Protein AF-A0A927AP14-F1 (afdb_monomer_lite)

Sequence (251 aa):
MARSLQHIEQDLTKLSERVKALAEQLDSRYNQYFERLGQLVKRHLVLACYQTCTQVYPEAFLALSVSGRQQLQQQMRELGREAIAQLKVTEEASEAELEEIESPPARLLRLMQRRDRAAQQVLQTIAARANTTLRDAAILPERSLPRGLEIAIQGEEATIALEDLPNFLQPPEDDAEETNSDTEVSIIPAVGIRLQLSELEFSDPGLGVERNKIRQMLSSLKQLSKQYQQHERELAIAQAELAWRASWYED

pLDDT: mean 76.55, std 21.3, range [26.52, 95.69]

Radius of gyration: 26.73 Å; chains: 1; bounding box: 82×40×79 Å

Structure (mmCIF, N/CA/C/O backbone):
data_AF-A0A927AP14-F1
#
_entry.id   AF-A0A927AP14-F1
#
loop_
_atom_site.group_PDB
_atom_site.id
_atom_site.type_symbol
_atom_site.label_atom_id
_atom_site.label_alt_id
_atom_site.label_comp_id
_atom_site.label_asym_id
_atom_site.label_entity_id
_atom_site.label_seq_id
_atom_site.pdbx_PDB_ins_code
_atom_site.Cartn_x
_atom_site.Cartn_y
_atom_site.Cartn_z
_atom_site.occupancy
_atom_site.B_iso_or_equiv
_atom_site.auth_seq_id
_atom_site.auth_comp_id
_atom_site.auth_asym_id
_atom_site.auth_atom_id
_atom_site.pdbx_PDB_model_num
ATOM 1 N N . MET A 1 1 ? -19.859 0.354 42.684 1.00 44.47 1 MET A N 1
ATOM 2 C CA . MET A 1 1 ? -21.177 0.797 42.181 1.00 44.47 1 MET A CA 1
ATOM 3 C C . MET A 1 1 ? -21.237 0.415 40.712 1.00 44.47 1 MET A C 1
ATOM 5 O O . MET A 1 1 ? -20.430 0.931 39.951 1.00 44.47 1 MET A O 1
ATOM 9 N N . ALA A 1 2 ? -22.066 -0.560 40.336 1.00 55.41 2 ALA A N 1
ATOM 10 C CA . ALA A 1 2 ? -22.161 -1.013 38.948 1.00 55.41 2 ALA A CA 1
ATOM 11 C C . ALA A 1 2 ? -22.745 0.116 38.082 1.00 55.41 2 ALA A C 1
ATOM 13 O O . ALA A 1 2 ? -23.801 0.657 38.415 1.00 55.41 2 ALA A O 1
ATOM 14 N N . ARG A 1 3 ? -22.051 0.502 37.002 1.00 65.00 3 ARG A N 1
ATOM 15 C CA . ARG A 1 3 ? -22.647 1.351 35.959 1.00 65.00 3 ARG A CA 1
ATOM 16 C C . ARG A 1 3 ? -23.913 0.659 35.461 1.00 65.00 3 ARG A C 1
ATOM 18 O O . ARG A 1 3 ? -23.907 -0.552 35.257 1.00 65.00 3 ARG A O 1
ATOM 25 N N . SER A 1 4 ? -24.995 1.413 35.280 1.00 82.19 4 SER A N 1
ATOM 26 C CA . SER A 1 4 ? -26.215 0.826 34.723 1.00 82.19 4 SER A CA 1
ATOM 27 C C . SER A 1 4 ? -25.956 0.335 33.296 1.00 82.19 4 SER A C 1
ATOM 29 O O . SER A 1 4 ? -25.220 0.974 32.542 1.00 82.19 4 SER A O 1
ATOM 31 N N . LEU A 1 5 ? -26.569 -0.791 32.932 1.00 84.62 5 LEU A N 1
ATOM 32 C CA . LEU A 1 5 ? -26.413 -1.433 31.624 1.00 84.62 5 LEU A CA 1
ATOM 33 C C . LEU A 1 5 ? -26.695 -0.449 30.472 1.00 84.62 5 LEU A C 1
ATOM 35 O O . LEU A 1 5 ? -25.910 -0.349 29.534 1.00 84.62 5 LEU A O 1
ATOM 39 N N . GLN A 1 6 ? -27.716 0.398 30.641 1.00 86.50 6 GLN A N 1
ATOM 40 C CA . GLN A 1 6 ? -28.064 1.476 29.711 1.00 86.50 6 GLN A CA 1
ATOM 41 C C . GLN A 1 6 ? -26.930 2.486 29.482 1.00 86.50 6 GLN A C 1
ATOM 43 O O . GLN A 1 6 ? -26.751 2.963 28.366 1.00 86.50 6 GLN A O 1
ATOM 48 N N . HIS A 1 7 ? -26.148 2.827 30.513 1.00 88.38 7 HIS A N 1
ATOM 49 C CA . HIS A 1 7 ? -25.022 3.752 30.342 1.00 88.38 7 HIS A CA 1
ATOM 50 C C . HIS A 1 7 ? -23.885 3.110 29.533 1.00 88.38 7 HIS A C 1
ATOM 52 O O . HIS A 1 7 ? -23.269 3.790 28.717 1.00 88.38 7 HIS A O 1
ATOM 58 N N . ILE A 1 8 ? -23.629 1.809 29.716 1.00 87.19 8 ILE A N 1
ATOM 59 C CA . ILE A 1 8 ? -22.589 1.085 28.964 1.00 87.19 8 ILE A CA 1
ATOM 60 C C . ILE A 1 8 ? -22.974 0.987 27.480 1.00 87.19 8 ILE A C 1
ATOM 62 O O . ILE A 1 8 ? -22.142 1.240 26.610 1.00 87.19 8 ILE A O 1
ATOM 66 N N . GLU A 1 9 ? -24.241 0.694 27.181 1.00 88.31 9 GLU A N 1
ATOM 67 C CA . GLU A 1 9 ? -24.760 0.664 25.805 1.00 88.31 9 GLU A CA 1
ATOM 68 C C . GLU A 1 9 ? -24.699 2.043 25.129 1.00 88.31 9 GLU A C 1
ATOM 70 O O . GLU A 1 9 ? -24.293 2.155 23.968 1.00 88.31 9 GLU A O 1
ATOM 75 N N . GLN A 1 10 ? -25.035 3.114 25.854 1.00 89.62 10 GLN A N 1
ATOM 76 C CA . GLN A 1 10 ? -24.905 4.485 25.348 1.00 89.62 10 GLN A CA 1
ATOM 77 C C . GLN A 1 10 ? -23.446 4.860 25.054 1.00 89.62 10 GLN A C 1
ATOM 79 O O . GLN A 1 10 ? -23.172 5.493 24.032 1.00 89.62 10 GLN A O 1
ATOM 84 N N . ASP A 1 11 ? -22.504 4.469 25.916 1.00 89.56 11 ASP A N 1
ATOM 85 C CA . ASP A 1 11 ? -21.075 4.712 25.701 1.00 89.56 11 ASP A CA 1
ATOM 86 C C . ASP A 1 11 ? -20.549 3.934 24.483 1.00 89.56 11 ASP A C 1
ATOM 88 O O . ASP A 1 11 ? -19.840 4.506 23.651 1.00 89.56 11 ASP A O 1
ATOM 92 N N . LEU A 1 12 ? -20.956 2.670 24.310 1.00 88.25 12 LEU A N 1
ATOM 93 C CA . LEU A 1 12 ? -20.636 1.874 23.117 1.00 88.25 12 LEU A CA 1
ATOM 94 C C . LEU A 1 12 ? -21.203 2.496 21.838 1.00 88.25 12 LEU A C 1
ATOM 96 O O . LEU A 1 12 ? -20.502 2.561 20.827 1.00 88.25 12 LEU A O 1
ATOM 100 N N . THR A 1 13 ? -22.428 3.020 21.895 1.00 88.44 13 THR A N 1
ATOM 101 C CA . THR A 1 13 ? -23.060 3.702 20.757 1.00 88.44 13 THR A CA 1
ATOM 102 C C . THR A 1 13 ? -22.251 4.935 20.353 1.00 88.44 13 THR A C 1
ATOM 104 O O . THR A 1 13 ? -21.840 5.049 19.198 1.00 88.44 13 THR A O 1
ATOM 107 N N . LYS A 1 14 ? -21.892 5.800 21.312 1.00 90.00 14 LYS A N 1
ATOM 108 C CA . LYS A 1 14 ? -21.043 6.980 21.061 1.00 90.00 14 LYS A CA 1
ATOM 109 C C . LYS A 1 14 ? -19.662 6.607 20.522 1.00 90.00 14 LYS A C 1
ATOM 111 O O . LYS A 1 14 ? -19.117 7.299 19.661 1.00 90.00 14 LYS A O 1
ATOM 116 N N . LEU A 1 15 ? -19.060 5.529 21.030 1.00 88.38 15 LEU A N 1
ATOM 117 C CA . LEU A 1 15 ? -17.785 5.029 20.514 1.00 88.38 15 LEU A CA 1
ATOM 118 C C . LEU A 1 15 ? -17.927 4.539 19.069 1.00 88.38 15 LEU A C 1
ATOM 120 O O . LEU A 1 15 ? -17.065 4.853 18.250 1.00 88.38 15 LEU A O 1
ATOM 124 N N . SER A 1 16 ? -19.017 3.845 18.735 1.00 85.31 16 SER A N 1
ATOM 125 C CA . SER A 1 16 ? -19.285 3.376 17.371 1.00 85.31 16 SER A CA 1
ATOM 126 C C . SER A 1 16 ? -19.443 4.535 16.378 1.00 85.31 16 SER A C 1
ATOM 128 O O . SER A 1 16 ? -18.847 4.501 15.303 1.00 85.31 16 SER A O 1
ATOM 130 N N . GLU A 1 17 ? -20.136 5.612 16.759 1.00 87.31 17 GLU A N 1
ATOM 131 C CA . GLU A 1 17 ? -20.288 6.820 15.936 1.00 87.31 17 GLU A CA 1
ATOM 132 C C . GLU A 1 17 ? -18.938 7.496 15.669 1.00 87.31 17 GLU A C 1
ATOM 134 O O . GLU A 1 17 ? -18.624 7.860 14.535 1.00 87.31 17 GLU A O 1
ATOM 139 N N . ARG A 1 18 ? -18.085 7.599 16.696 1.00 89.38 18 ARG A N 1
ATOM 140 C CA . ARG A 1 18 ? -16.723 8.138 16.546 1.00 89.38 18 ARG A CA 1
ATOM 141 C C . ARG A 1 18 ? -15.858 7.276 15.630 1.00 89.38 18 ARG A C 1
ATOM 143 O O . ARG A 1 18 ? -15.047 7.819 14.883 1.00 89.38 18 ARG A O 1
ATOM 150 N N . VAL A 1 19 ? -16.011 5.952 15.684 1.00 88.12 19 VAL A N 1
ATOM 151 C CA . VAL A 1 19 ? -15.304 5.022 14.789 1.00 88.12 19 VAL A CA 1
ATOM 152 C C . VAL A 1 19 ? -15.776 5.194 13.346 1.00 88.12 19 VAL A C 1
ATOM 154 O O . VAL A 1 19 ? -14.927 5.248 12.462 1.00 88.12 19 VAL A O 1
ATOM 157 N N . LYS A 1 20 ? -17.084 5.352 13.107 1.00 85.38 20 LYS A N 1
ATOM 158 C CA . LYS A 1 20 ? -17.638 5.625 11.768 1.00 85.38 20 LYS A CA 1
ATOM 159 C C . LYS A 1 20 ? -17.101 6.932 11.185 1.00 85.38 20 LYS A C 1
ATOM 161 O O . LYS A 1 20 ? -16.544 6.923 10.094 1.00 85.38 20 LYS A O 1
ATOM 166 N N . ALA A 1 21 ? -17.139 8.019 11.956 1.00 88.94 21 ALA A N 1
ATOM 167 C CA . ALA A 1 21 ? -16.591 9.306 11.522 1.00 88.94 21 ALA A CA 1
ATOM 168 C C . ALA A 1 21 ? -15.081 9.234 11.216 1.00 88.94 21 ALA A C 1
ATOM 170 O O . ALA A 1 21 ? -14.597 9.854 10.270 1.00 88.94 21 ALA A O 1
ATOM 171 N N . LEU A 1 22 ? -14.316 8.465 12.000 1.00 89.44 22 LEU A N 1
ATOM 172 C CA . LEU A 1 22 ? -12.901 8.221 11.707 1.00 89.44 22 LEU A CA 1
ATOM 173 C C . LEU A 1 22 ? -12.691 7.350 10.469 1.00 89.44 22 LEU A C 1
ATOM 175 O O . LEU A 1 22 ? -11.688 7.550 9.789 1.00 89.44 22 LEU A O 1
ATOM 179 N N . ALA A 1 23 ? -13.587 6.404 10.183 1.00 87.06 23 ALA A N 1
ATOM 180 C CA . ALA A 1 23 ? -13.517 5.564 8.993 1.00 87.06 23 ALA A CA 1
ATOM 181 C C . ALA A 1 23 ? -13.634 6.407 7.719 1.00 87.06 23 ALA A C 1
ATOM 183 O O . ALA A 1 23 ? -12.756 6.324 6.869 1.00 87.06 23 ALA A O 1
ATOM 184 N N . GLU A 1 24 ? -14.638 7.284 7.639 1.00 86.94 24 GLU A N 1
ATOM 185 C CA . GLU A 1 24 ? -14.843 8.198 6.502 1.00 86.94 24 GLU A CA 1
ATOM 186 C C . GLU A 1 24 ? -13.644 9.137 6.298 1.00 86.94 24 GLU A C 1
ATOM 188 O O . GLU A 1 24 ? -13.146 9.341 5.186 1.00 86.94 24 GLU A O 1
ATOM 193 N N . GLN A 1 25 ? -13.119 9.693 7.394 1.00 90.50 25 GLN A N 1
ATOM 194 C CA . GLN A 1 25 ? -11.939 10.547 7.316 1.00 90.50 25 GLN A CA 1
ATOM 195 C C . GLN A 1 25 ? -10.692 9.758 6.894 1.00 90.50 25 GLN A C 1
ATOM 197 O O . GLN A 1 25 ? -9.899 10.265 6.106 1.00 90.50 25 GLN A O 1
ATOM 202 N N . LEU A 1 26 ? -10.487 8.541 7.411 1.00 90.06 26 LEU A N 1
ATOM 203 C CA . LEU A 1 26 ? -9.357 7.694 7.018 1.00 90.06 26 LEU A CA 1
ATOM 204 C C . LEU A 1 26 ? -9.453 7.325 5.544 1.00 90.06 26 LEU A C 1
ATOM 206 O O . LEU A 1 26 ? -8.442 7.375 4.851 1.00 90.06 26 LEU A O 1
ATOM 210 N N . ASP A 1 27 ? -10.651 7.002 5.070 1.00 87.56 27 ASP A N 1
ATOM 211 C CA . ASP A 1 27 ? -10.887 6.635 3.684 1.00 87.56 27 ASP A CA 1
ATOM 212 C C . ASP A 1 27 ? -10.505 7.765 2.723 1.00 87.56 27 ASP A C 1
ATOM 214 O O . ASP A 1 27 ? -9.594 7.611 1.909 1.00 87.56 27 ASP A O 1
ATOM 218 N N . SER A 1 28 ? -11.073 8.957 2.930 1.00 89.62 28 SER A N 1
ATOM 219 C CA . SER A 1 28 ? -10.740 10.137 2.121 1.00 89.62 28 SER A CA 1
ATOM 220 C C . SER A 1 28 ? -9.245 10.489 2.144 1.00 89.62 28 SER A C 1
ATOM 222 O O . SER A 1 28 ? -8.695 10.937 1.135 1.00 89.62 28 SER A O 1
ATOM 224 N N . ARG A 1 29 ? -8.559 10.267 3.275 1.00 91.81 29 ARG A N 1
ATOM 225 C CA . ARG A 1 29 ? -7.108 10.483 3.406 1.00 91.81 29 ARG A CA 1
ATOM 226 C C . ARG A 1 29 ? -6.296 9.444 2.647 1.00 91.81 29 ARG A C 1
ATOM 228 O O . ARG A 1 29 ? -5.306 9.807 2.016 1.00 91.81 29 ARG A O 1
ATOM 235 N N . TYR A 1 30 ? -6.702 8.179 2.697 1.00 91.50 30 TYR A N 1
ATOM 236 C CA . TYR A 1 30 ? -6.058 7.114 1.936 1.00 91.50 30 TYR A CA 1
ATOM 237 C C . TYR A 1 30 ? -6.198 7.334 0.430 1.00 91.50 30 TYR A C 1
ATOM 239 O O . TYR A 1 30 ? -5.197 7.207 -0.268 1.00 91.50 30 TYR A O 1
ATOM 247 N N . ASN A 1 31 ? -7.369 7.765 -0.045 1.00 89.56 31 ASN A N 1
ATOM 248 C CA . ASN A 1 31 ? -7.592 8.045 -1.468 1.00 89.56 31 ASN A CA 1
ATOM 249 C C . ASN A 1 31 ? -6.680 9.187 -1.957 1.00 89.56 31 ASN A C 1
ATOM 251 O O . ASN A 1 31 ? -5.982 9.064 -2.961 1.00 89.56 31 ASN A O 1
ATOM 255 N N . GLN A 1 32 ? -6.576 10.278 -1.187 1.00 91.38 32 GLN A N 1
ATOM 256 C CA . GLN A 1 32 ? -5.639 11.373 -1.495 1.00 91.38 32 GLN A CA 1
ATOM 257 C C . GLN A 1 32 ? -4.174 10.909 -1.485 1.00 91.38 32 GLN A C 1
ATOM 259 O O . GLN A 1 32 ? -3.367 11.327 -2.320 1.00 91.38 32 GLN A O 1
ATOM 264 N N . TYR A 1 33 ? -3.816 10.055 -0.526 1.00 93.94 33 TYR A N 1
ATOM 265 C CA . TYR A 1 33 ? -2.471 9.508 -0.400 1.00 93.94 33 TYR A CA 1
ATOM 266 C C . TYR A 1 33 ? -2.105 8.612 -1.589 1.00 93.94 33 TYR A C 1
ATOM 268 O O . TYR A 1 33 ? -1.033 8.783 -2.169 1.00 93.94 33 TYR A O 1
ATOM 276 N N . PHE A 1 34 ? -2.978 7.689 -1.984 1.00 93.25 34 PHE A N 1
ATOM 277 C CA . PHE A 1 34 ? -2.732 6.750 -3.077 1.00 93.25 34 PHE A CA 1
ATOM 278 C C . PHE A 1 34 ? -2.783 7.408 -4.456 1.00 93.25 34 PHE A C 1
ATOM 280 O O . PHE A 1 34 ? -1.941 7.079 -5.296 1.00 93.25 34 PHE A O 1
ATOM 287 N N . GLU A 1 35 ? -3.650 8.399 -4.676 1.00 92.38 35 GLU A N 1
ATOM 288 C CA . GLU A 1 35 ? -3.613 9.217 -5.892 1.00 92.38 35 GLU A CA 1
ATOM 289 C C . GLU A 1 35 ? -2.237 9.885 -6.051 1.00 92.38 35 GLU A C 1
ATOM 291 O O . GLU A 1 35 ? -1.583 9.781 -7.098 1.00 92.38 35 GLU A O 1
ATOM 296 N N . ARG A 1 36 ? -1.746 10.517 -4.978 1.00 93.88 36 ARG A N 1
ATOM 297 C CA . ARG A 1 36 ? -0.439 11.180 -4.968 1.00 93.88 36 ARG A CA 1
ATOM 298 C C . ARG A 1 36 ? 0.713 10.185 -5.114 1.00 93.88 36 ARG A C 1
ATOM 300 O O . ARG A 1 36 ? 1.629 10.431 -5.903 1.00 93.88 36 ARG A O 1
ATOM 307 N N . LEU A 1 37 ? 0.658 9.060 -4.398 1.00 94.44 37 LEU A N 1
ATOM 308 C CA . LEU A 1 37 ? 1.637 7.977 -4.488 1.00 94.44 37 LEU A CA 1
ATOM 309 C C . LEU A 1 37 ? 1.721 7.441 -5.919 1.00 94.44 37 LEU A C 1
ATOM 311 O O . LEU A 1 37 ? 2.817 7.316 -6.457 1.00 94.44 37 LEU A O 1
ATOM 315 N N . GLY A 1 38 ? 0.584 7.187 -6.566 1.00 93.62 38 GLY A N 1
ATOM 316 C CA . GLY A 1 38 ? 0.535 6.684 -7.936 1.00 93.62 38 GLY A CA 1
ATOM 317 C C . GLY A 1 38 ? 1.211 7.627 -8.934 1.00 93.62 38 GLY A C 1
ATOM 318 O O . GLY A 1 38 ? 2.019 7.187 -9.758 1.00 93.62 38 GLY A O 1
ATOM 319 N N . GLN A 1 39 ? 0.955 8.937 -8.835 1.00 92.94 39 GLN A N 1
ATOM 320 C CA . GLN A 1 39 ? 1.632 9.925 -9.687 1.00 92.94 39 GLN A CA 1
ATOM 321 C C . GLN A 1 39 ? 3.139 9.987 -9.416 1.00 92.94 39 GLN A C 1
ATOM 323 O O . GLN A 1 39 ? 3.937 10.074 -10.357 1.00 92.94 39 GLN A O 1
ATOM 328 N N . LEU A 1 40 ? 3.540 9.909 -8.144 1.00 91.50 40 LEU A N 1
ATOM 329 C CA . LEU A 1 40 ? 4.946 9.901 -7.757 1.00 91.50 40 LEU A CA 1
ATOM 330 C C . LEU A 1 40 ? 5.673 8.674 -8.315 1.00 91.50 40 LEU A C 1
ATOM 332 O O . LEU A 1 40 ? 6.722 8.831 -8.938 1.00 91.50 40 LEU A O 1
ATOM 336 N N . VAL A 1 41 ? 5.094 7.483 -8.158 1.00 91.25 41 VAL A N 1
ATOM 337 C CA . VAL A 1 41 ? 5.637 6.213 -8.665 1.00 91.25 41 VAL A CA 1
ATOM 338 C C . VAL A 1 41 ? 5.808 6.265 -10.174 1.00 91.25 41 VAL A C 1
ATOM 340 O O . VAL A 1 41 ? 6.880 5.942 -10.679 1.00 91.25 41 VAL A O 1
ATOM 343 N N . LYS A 1 42 ? 4.794 6.737 -10.907 1.00 92.62 42 LYS A N 1
ATOM 344 C CA . LYS A 1 42 ? 4.871 6.893 -12.364 1.00 92.62 42 LYS A CA 1
ATOM 345 C C . LYS A 1 42 ? 6.035 7.793 -12.785 1.00 92.62 42 LYS A C 1
ATOM 347 O O . LYS A 1 42 ? 6.766 7.449 -13.712 1.00 92.62 42 LYS A O 1
ATOM 352 N N . ARG A 1 43 ? 6.212 8.943 -12.125 1.00 89.94 43 ARG A N 1
ATOM 353 C CA . ARG A 1 43 ? 7.326 9.864 -12.409 1.00 89.94 43 ARG A CA 1
ATOM 354 C C . ARG A 1 43 ? 8.671 9.232 -12.058 1.00 89.94 43 ARG A C 1
ATOM 356 O O . ARG A 1 43 ? 9.595 9.302 -12.864 1.00 89.94 43 ARG A O 1
ATOM 363 N N . HIS A 1 44 ? 8.765 8.618 -10.882 1.00 86.50 44 HIS A N 1
ATOM 364 C CA . HIS A 1 44 ? 9.992 8.006 -10.391 1.00 86.50 44 HIS A CA 1
ATOM 365 C C . HIS A 1 44 ? 10.432 6.842 -11.281 1.00 86.50 44 HIS A C 1
ATOM 367 O O . HIS A 1 44 ? 11.596 6.767 -11.634 1.00 86.50 44 HIS A O 1
ATOM 373 N N . LEU A 1 45 ? 9.509 5.995 -11.738 1.00 86.69 45 LEU A N 1
ATOM 374 C CA . LEU A 1 45 ? 9.821 4.868 -12.617 1.00 86.69 45 LEU A CA 1
ATOM 375 C C . LEU A 1 45 ? 10.424 5.328 -13.954 1.00 86.69 45 LEU A C 1
ATOM 377 O O . LEU A 1 45 ? 11.414 4.764 -14.414 1.00 86.69 45 LEU A O 1
ATOM 381 N N . VAL A 1 46 ? 9.878 6.391 -14.553 1.00 87.19 46 VAL A N 1
ATOM 382 C CA . VAL A 1 46 ? 10.440 6.977 -15.782 1.00 87.19 46 VAL A CA 1
ATOM 383 C C . VAL A 1 46 ? 11.816 7.596 -15.526 1.00 87.19 46 VAL A C 1
ATOM 385 O O . VAL A 1 46 ? 12.722 7.406 -16.336 1.00 87.19 46 VAL A O 1
ATOM 388 N N . LEU A 1 47 ? 11.984 8.316 -14.412 1.00 86.00 47 LEU A N 1
ATOM 389 C CA . LEU A 1 47 ? 13.258 8.944 -14.051 1.00 86.00 47 LEU A CA 1
ATOM 390 C C . LEU A 1 47 ? 14.345 7.904 -13.751 1.00 86.00 47 LEU A C 1
ATOM 392 O O . LEU A 1 47 ? 15.444 8.010 -14.285 1.00 86.00 47 LEU A O 1
ATOM 396 N N . ALA A 1 48 ? 14.019 6.882 -12.963 1.00 82.75 48 ALA A N 1
ATOM 397 C CA . ALA A 1 48 ? 14.919 5.788 -12.635 1.00 82.75 48 ALA A CA 1
ATOM 398 C C . ALA A 1 48 ? 15.327 5.037 -13.904 1.00 82.75 48 ALA A C 1
ATOM 400 O O . ALA A 1 48 ? 16.513 4.845 -14.138 1.00 82.75 48 ALA A O 1
ATOM 401 N N . CYS A 1 49 ? 14.379 4.720 -14.797 1.00 86.75 49 CYS A N 1
ATOM 402 C CA . CYS A 1 49 ? 14.711 4.125 -16.091 1.00 86.75 49 CYS A CA 1
ATOM 403 C C . CYS A 1 49 ? 15.659 5.018 -16.904 1.00 86.75 49 CYS A C 1
ATOM 405 O O . CYS A 1 49 ? 16.617 4.515 -17.488 1.00 86.75 49 CYS A O 1
ATOM 407 N N . TYR A 1 50 ? 15.414 6.330 -16.949 1.00 87.38 50 TYR A N 1
ATOM 408 C CA . TYR A 1 50 ? 16.296 7.271 -17.637 1.00 87.38 50 TYR A CA 1
ATOM 409 C C . TYR A 1 50 ? 17.711 7.257 -17.043 1.00 87.38 50 TYR A C 1
ATOM 411 O O . TYR A 1 50 ? 18.678 7.138 -17.794 1.00 87.38 50 TYR A O 1
ATOM 419 N N . GLN A 1 51 ? 17.845 7.326 -15.717 1.00 82.12 51 GLN A N 1
ATOM 420 C CA . GLN A 1 51 ? 19.138 7.283 -15.025 1.00 82.12 51 GLN A CA 1
ATOM 421 C C . GLN A 1 51 ? 19.851 5.947 -15.256 1.00 82.12 51 GLN A C 1
ATOM 423 O O . GLN A 1 51 ? 21.017 5.940 -15.640 1.00 82.12 51 GLN A O 1
ATOM 428 N N . THR A 1 52 ? 19.149 4.818 -15.147 1.00 79.12 52 THR A N 1
ATOM 429 C CA . THR A 1 52 ? 19.710 3.495 -15.447 1.00 79.12 52 THR A CA 1
ATOM 430 C C . THR A 1 52 ? 20.220 3.419 -16.887 1.00 79.12 52 THR A C 1
ATOM 432 O O . THR A 1 52 ? 21.323 2.935 -17.117 1.00 79.12 52 THR A O 1
ATOM 435 N N . CYS A 1 53 ? 19.470 3.947 -17.858 1.00 85.25 53 CYS A N 1
ATOM 436 C CA . CYS A 1 53 ? 19.861 3.909 -19.269 1.00 85.25 53 CYS A CA 1
ATOM 437 C C . CYS A 1 53 ? 20.981 4.890 -19.632 1.00 85.25 53 CYS A C 1
ATOM 439 O O . CYS A 1 53 ? 21.678 4.654 -20.608 1.00 85.25 53 CYS A O 1
ATOM 441 N N . THR A 1 54 ? 21.121 6.016 -18.927 1.00 84.81 54 THR A N 1
ATOM 442 C CA . THR A 1 54 ? 22.039 7.101 -19.335 1.00 84.81 54 THR A CA 1
ATOM 443 C C . THR A 1 54 ? 23.273 7.231 -18.456 1.00 84.81 54 THR A C 1
ATOM 445 O O . THR A 1 54 ? 24.311 7.662 -18.946 1.00 84.81 54 THR A O 1
ATOM 448 N N . GLN A 1 55 ? 23.172 6.866 -17.180 1.00 80.50 55 GLN A N 1
ATOM 449 C CA . GLN A 1 55 ? 24.246 7.019 -16.200 1.00 80.50 55 GLN A CA 1
ATOM 450 C C . GLN A 1 55 ? 24.881 5.680 -15.830 1.00 80.50 55 GLN A C 1
ATOM 452 O O . GLN A 1 55 ? 26.084 5.633 -15.611 1.00 80.50 55 GLN A O 1
ATOM 457 N N . VAL A 1 56 ? 24.093 4.599 -15.784 1.00 79.00 56 VAL A N 1
ATOM 458 C CA . VAL A 1 56 ? 24.585 3.280 -15.348 1.00 79.00 56 VAL A CA 1
ATOM 459 C C . VAL A 1 56 ? 24.955 2.387 -16.535 1.00 79.00 56 VAL A C 1
ATOM 461 O O . VAL A 1 56 ? 26.061 1.861 -16.579 1.00 79.00 56 VAL A O 1
ATOM 464 N N . TYR A 1 57 ? 24.064 2.251 -17.524 1.00 83.25 57 TYR A N 1
ATOM 465 C CA . TYR A 1 57 ? 24.252 1.378 -18.694 1.00 83.25 57 TYR A CA 1
ATOM 466 C C . TYR A 1 57 ? 24.088 2.118 -20.043 1.00 83.25 57 TYR A C 1
ATOM 468 O O . TYR A 1 57 ? 23.288 1.697 -20.888 1.00 83.25 57 TYR A O 1
ATOM 476 N N . PRO A 1 58 ? 24.834 3.216 -20.287 1.00 87.19 58 PRO A N 1
ATOM 477 C CA . PRO A 1 58 ? 24.728 3.987 -21.528 1.00 87.19 58 PRO A CA 1
ATOM 478 C C . PRO A 1 58 ? 25.080 3.174 -22.776 1.00 87.19 58 PRO A C 1
ATOM 480 O O . PRO A 1 58 ? 24.406 3.302 -23.797 1.00 87.19 58 PRO A O 1
ATOM 483 N N . GLU A 1 59 ? 26.089 2.306 -22.704 1.00 90.81 59 GLU A N 1
ATOM 484 C CA . GLU A 1 59 ? 26.514 1.482 -23.843 1.00 90.81 59 GLU A CA 1
ATOM 485 C C . GLU A 1 59 ? 25.430 0.484 -24.264 1.00 90.81 59 GLU A C 1
ATOM 487 O O . GLU A 1 59 ? 25.096 0.399 -25.446 1.00 90.81 59 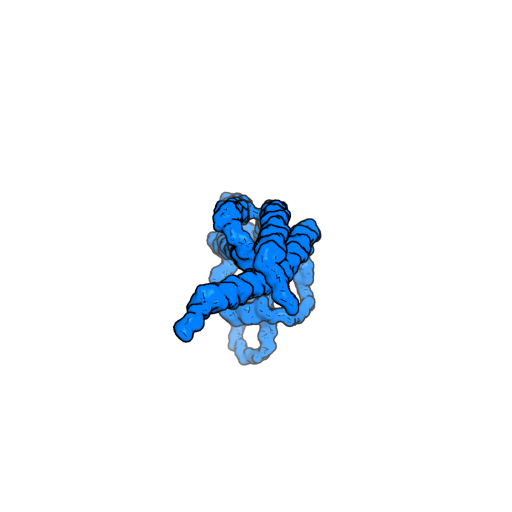GLU A O 1
ATOM 492 N N . ALA A 1 60 ? 24.807 -0.200 -23.297 1.00 89.00 60 ALA A N 1
ATOM 493 C CA . ALA A 1 60 ? 23.707 -1.127 -23.558 1.00 89.00 60 ALA A CA 1
ATOM 494 C C . ALA A 1 60 ? 22.500 -0.407 -24.179 1.00 89.00 60 ALA A C 1
ATOM 496 O O . ALA A 1 60 ? 21.913 -0.877 -25.154 1.00 89.00 60 ALA A O 1
ATOM 497 N N . PHE A 1 61 ? 22.165 0.787 -23.682 1.00 92.62 61 PHE A N 1
ATOM 498 C CA . PHE A 1 61 ? 21.091 1.593 -24.259 1.00 92.62 61 PHE A CA 1
ATOM 499 C C . PHE A 1 61 ? 21.416 2.090 -25.681 1.00 92.62 61 PHE A C 1
ATOM 501 O O . PHE A 1 61 ? 20.537 2.129 -26.549 1.00 92.62 61 PHE A O 1
ATOM 508 N N . LEU A 1 62 ? 22.674 2.449 -25.958 1.00 93.94 62 LEU A N 1
ATOM 509 C CA . LEU A 1 62 ? 23.120 2.835 -27.299 1.00 93.94 62 LEU A CA 1
ATOM 510 C C . LEU A 1 62 ? 23.145 1.648 -28.273 1.00 93.94 62 LEU A C 1
ATOM 512 O O . LEU A 1 62 ? 22.882 1.853 -29.459 1.00 93.94 62 LEU A O 1
ATOM 516 N N . ALA A 1 63 ? 23.371 0.426 -27.793 1.00 94.50 63 ALA A N 1
ATOM 517 C CA . ALA A 1 63 ? 23.296 -0.787 -28.606 1.00 94.50 63 ALA A CA 1
ATOM 518 C C . ALA A 1 63 ? 21.863 -1.119 -29.067 1.00 94.50 63 ALA A C 1
ATOM 520 O O . ALA A 1 63 ? 21.680 -1.784 -30.089 1.00 94.50 63 ALA A O 1
ATOM 521 N N . LEU A 1 64 ? 20.835 -0.624 -28.367 1.00 93.75 64 LEU A N 1
ATOM 522 C CA . LEU A 1 64 ? 19.445 -0.796 -28.787 1.00 93.75 64 LEU A CA 1
ATOM 523 C C . LEU A 1 64 ? 19.146 -0.079 -30.107 1.00 93.75 64 LEU A C 1
ATOM 525 O O . LEU A 1 64 ? 19.557 1.065 -30.337 1.00 93.75 64 LEU A O 1
ATOM 529 N N . SER A 1 65 ? 18.319 -0.721 -30.934 1.00 95.38 65 SER A N 1
ATOM 530 C CA . SER A 1 65 ? 17.729 -0.096 -32.117 1.00 95.38 65 SER A CA 1
ATOM 531 C C . SER A 1 65 ? 16.799 1.061 -31.731 1.00 95.38 65 SER A C 1
ATOM 533 O O . SER A 1 65 ? 16.295 1.142 -30.608 1.00 95.38 65 SER A O 1
ATOM 535 N N . VAL A 1 66 ? 16.508 1.949 -32.685 1.00 94.00 66 VAL A N 1
ATOM 536 C CA . VAL A 1 66 ? 15.561 3.057 -32.469 1.00 94.00 66 VAL A CA 1
ATOM 537 C C . VAL A 1 66 ? 14.196 2.540 -31.993 1.00 94.00 66 VAL A C 1
ATOM 539 O O . VAL A 1 66 ? 13.627 3.105 -31.060 1.00 94.00 66 VAL A O 1
ATOM 542 N N . SER A 1 67 ? 13.701 1.442 -32.575 1.00 94.38 67 SER A N 1
ATOM 543 C CA . SER A 1 67 ? 12.446 0.812 -32.149 1.00 94.38 67 SER A CA 1
ATOM 544 C C . SER A 1 67 ? 12.544 0.194 -30.751 1.00 94.38 67 SER A C 1
ATOM 546 O O . SER A 1 67 ? 11.608 0.340 -29.973 1.00 94.38 67 SER A O 1
ATOM 548 N N . GLY A 1 68 ? 13.679 -0.417 -30.388 1.00 92.75 68 GLY A N 1
ATOM 549 C CA . GLY A 1 68 ? 13.910 -0.965 -29.046 1.00 92.75 68 GLY A CA 1
ATOM 550 C C . GLY A 1 68 ? 13.907 0.116 -27.962 1.00 92.75 68 GLY A C 1
ATOM 551 O O . GLY A 1 68 ? 13.255 -0.033 -26.930 1.00 92.75 68 GLY A O 1
ATOM 552 N N . ARG A 1 69 ? 14.542 1.265 -28.230 1.00 94.81 69 ARG A N 1
ATOM 553 C CA . ARG A 1 69 ? 14.506 2.425 -27.321 1.00 94.81 69 ARG A CA 1
ATOM 554 C C . ARG A 1 69 ? 13.087 2.979 -27.159 1.00 94.81 69 ARG A C 1
ATOM 556 O O . ARG A 1 69 ? 12.689 3.317 -26.045 1.00 94.81 69 ARG A O 1
ATOM 563 N N . GLN A 1 70 ? 12.321 3.067 -28.250 1.00 94.38 70 GLN A N 1
ATOM 564 C CA . GLN A 1 70 ? 10.919 3.505 -28.206 1.00 94.38 70 GLN A CA 1
ATOM 565 C C . GLN A 1 70 ? 10.044 2.533 -27.406 1.00 94.38 70 GLN A C 1
ATOM 567 O O . GLN A 1 70 ? 9.278 2.972 -26.547 1.00 94.38 70 GLN A O 1
ATOM 572 N N . GLN A 1 71 ? 10.199 1.230 -27.643 1.00 95.50 71 GLN A N 1
ATOM 573 C CA . GLN A 1 71 ? 9.457 0.184 -26.945 1.00 95.50 71 GLN A CA 1
ATOM 574 C C . GLN A 1 71 ? 9.724 0.218 -25.438 1.00 95.50 71 GLN A C 1
ATOM 576 O O . GLN A 1 71 ? 8.773 0.236 -24.659 1.00 95.50 71 GLN A O 1
ATOM 581 N N . LEU A 1 72 ? 10.989 0.327 -25.025 1.00 93.50 72 LEU A N 1
ATOM 582 C CA . LEU A 1 72 ? 11.354 0.425 -23.612 1.00 93.50 72 LEU A CA 1
ATOM 583 C C . LEU A 1 72 ? 10.686 1.629 -22.932 1.00 93.50 72 LEU A C 1
ATOM 585 O O . LEU A 1 72 ? 10.074 1.500 -21.871 1.00 93.50 72 LEU A O 1
ATOM 589 N N . GLN A 1 73 ? 10.763 2.811 -23.552 1.00 93.12 73 GLN A N 1
ATOM 590 C CA . GLN A 1 73 ? 10.130 4.014 -23.006 1.00 93.12 73 GLN A CA 1
ATOM 591 C C . GLN A 1 73 ? 8.608 3.873 -22.907 1.00 93.12 73 GLN A C 1
ATOM 593 O O . GLN A 1 73 ? 8.004 4.360 -21.947 1.00 93.12 73 GLN A O 1
ATOM 598 N N . GLN A 1 74 ? 7.979 3.225 -23.890 1.00 95.00 74 GLN A N 1
ATOM 599 C CA . GLN A 1 74 ? 6.545 2.969 -23.877 1.00 95.00 74 GLN A CA 1
ATOM 600 C C . GLN A 1 74 ? 6.160 2.008 -22.746 1.00 95.00 74 GLN A C 1
ATOM 602 O O . GLN A 1 74 ? 5.285 2.350 -21.950 1.00 95.00 74 GLN A O 1
ATOM 607 N N . GLN A 1 75 ? 6.860 0.880 -22.610 1.00 95.19 75 GLN A N 1
ATOM 608 C CA . GLN A 1 75 ? 6.612 -0.115 -21.562 1.00 95.19 75 GLN A CA 1
ATOM 609 C C . GLN A 1 75 ? 6.744 0.490 -20.160 1.00 95.19 75 GLN A C 1
ATOM 611 O O . GLN A 1 75 ? 5.886 0.276 -19.308 1.00 95.19 75 GLN A O 1
ATOM 616 N N . MET A 1 76 ? 7.754 1.331 -19.924 1.00 92.50 76 MET A N 1
ATOM 617 C CA . MET A 1 76 ? 7.920 2.019 -18.637 1.00 92.50 76 MET A CA 1
ATOM 618 C C . MET A 1 76 ? 6.770 2.988 -18.338 1.00 92.50 76 MET A C 1
ATOM 620 O O . MET A 1 76 ? 6.252 3.039 -17.221 1.00 92.50 76 MET A O 1
ATOM 624 N N . ARG A 1 77 ? 6.305 3.743 -19.339 1.00 93.69 77 ARG A N 1
ATOM 625 C CA . ARG A 1 77 ? 5.144 4.636 -19.174 1.00 93.69 77 ARG A CA 1
ATOM 626 C C . ARG A 1 77 ? 3.857 3.859 -18.907 1.00 93.69 77 ARG A C 1
ATOM 628 O O . ARG A 1 77 ? 3.027 4.329 -18.128 1.00 93.69 77 ARG A O 1
ATOM 635 N N . GLU A 1 78 ? 3.685 2.710 -19.550 1.00 95.69 78 GLU A N 1
ATOM 636 C CA . GLU A 1 78 ? 2.551 1.809 -19.338 1.00 95.69 78 GLU A CA 1
ATOM 637 C C . GLU A 1 78 ? 2.581 1.199 -17.935 1.00 95.69 78 GLU A C 1
ATOM 639 O O . GLU A 1 78 ? 1.574 1.295 -17.238 1.00 95.69 78 GLU A O 1
ATOM 644 N N . LEU A 1 79 ? 3.738 0.725 -17.458 1.00 94.44 79 LEU A N 1
ATOM 645 C CA . LEU A 1 79 ? 3.916 0.268 -16.073 1.00 94.44 79 LEU A CA 1
ATOM 646 C C . LEU A 1 79 ? 3.555 1.358 -15.058 1.00 94.44 79 LEU A C 1
ATOM 648 O O . LEU A 1 79 ? 2.861 1.092 -14.081 1.00 94.44 79 LEU A O 1
ATOM 652 N N . GLY A 1 80 ? 3.957 2.607 -15.303 1.00 92.94 80 GLY A N 1
ATOM 653 C CA . GLY A 1 80 ? 3.571 3.729 -14.445 1.00 92.94 80 GLY A CA 1
ATOM 654 C C . GLY A 1 80 ? 2.060 4.008 -14.436 1.00 92.94 80 GLY A C 1
ATOM 655 O O . GLY A 1 80 ? 1.513 4.388 -13.404 1.00 92.94 80 GLY A O 1
ATOM 656 N N . ARG A 1 81 ? 1.360 3.815 -15.564 1.00 95.44 81 ARG A N 1
ATOM 657 C CA . ARG A 1 81 ? -0.115 3.909 -15.619 1.00 95.44 81 ARG A CA 1
ATOM 658 C C . ARG A 1 81 ? -0.777 2.736 -14.907 1.00 95.44 81 ARG A C 1
ATOM 660 O O . ARG A 1 81 ? -1.775 2.928 -14.221 1.00 95.44 81 ARG A O 1
ATOM 667 N N . GLU A 1 82 ? -0.213 1.546 -15.054 1.00 95.06 82 GLU A N 1
ATOM 668 C CA . GLU A 1 82 ? -0.703 0.345 -14.396 1.00 95.06 82 GLU A CA 1
ATOM 669 C C . GLU A 1 82 ? -0.563 0.437 -12.875 1.00 95.06 82 GLU A C 1
ATOM 671 O O . GLU A 1 82 ? -1.499 0.088 -12.165 1.00 95.06 82 GLU A O 1
ATOM 676 N N . ALA A 1 83 ? 0.541 0.996 -12.372 1.00 92.62 83 ALA A N 1
ATOM 677 C CA . ALA A 1 83 ? 0.724 1.263 -10.947 1.00 92.62 83 ALA A CA 1
ATOM 678 C C . ALA A 1 83 ? -0.415 2.127 -10.377 1.00 92.62 83 ALA A C 1
ATOM 680 O O . ALA A 1 83 ? -0.973 1.801 -9.333 1.00 92.62 83 ALA A O 1
ATOM 681 N N . ILE A 1 84 ? -0.804 3.192 -11.091 1.00 94.19 84 ILE A N 1
ATOM 682 C CA . ILE A 1 84 ? -1.936 4.050 -10.706 1.00 94.19 84 ILE A CA 1
ATOM 683 C C . ILE A 1 84 ? -3.242 3.246 -10.689 1.00 94.19 84 ILE A C 1
ATOM 685 O O . ILE A 1 84 ? -4.006 3.339 -9.732 1.00 94.19 84 ILE A O 1
ATOM 689 N N . ALA A 1 85 ? -3.497 2.440 -11.724 1.00 93.75 85 ALA A N 1
ATOM 690 C CA . ALA A 1 85 ? -4.714 1.637 -11.810 1.00 93.75 85 ALA A CA 1
ATOM 691 C C . ALA A 1 85 ? -4.801 0.584 -10.691 1.00 93.75 85 ALA A C 1
ATOM 693 O O . ALA A 1 85 ? -5.847 0.447 -10.065 1.00 93.75 85 ALA A O 1
ATOM 694 N N . GLN A 1 86 ? -3.708 -0.125 -10.395 1.00 92.50 86 GLN A N 1
ATOM 695 C CA . GLN A 1 86 ? -3.676 -1.144 -9.340 1.00 92.50 86 GLN A CA 1
ATOM 696 C C . GLN A 1 86 ? -3.822 -0.538 -7.933 1.00 92.50 86 GLN A C 1
ATOM 698 O O . GLN A 1 86 ? -4.498 -1.119 -7.082 1.00 92.50 86 GLN A O 1
ATOM 703 N N . LEU A 1 87 ? -3.244 0.645 -7.689 1.00 90.62 87 LEU A N 1
ATOM 704 C CA . LEU A 1 87 ? -3.466 1.386 -6.443 1.00 90.62 87 LEU A CA 1
ATOM 705 C C . LEU A 1 87 ? -4.940 1.803 -6.296 1.00 90.62 87 LEU A C 1
ATOM 707 O O . LEU A 1 87 ? -5.507 1.608 -5.226 1.00 90.62 87 LEU A O 1
ATOM 711 N N . LYS A 1 88 ? -5.592 2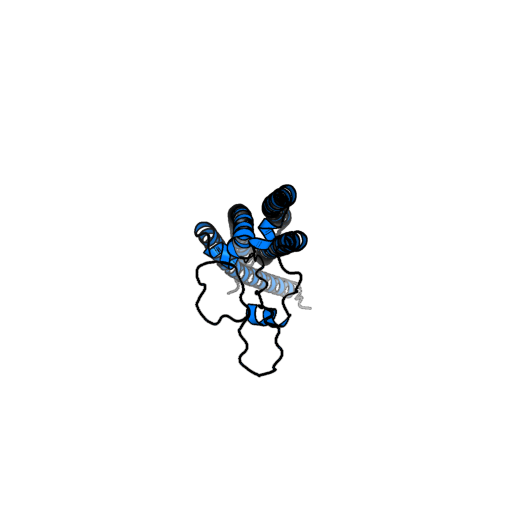.256 -7.375 1.00 88.50 88 LYS A N 1
ATOM 712 C CA . LYS A 1 88 ? -7.024 2.601 -7.364 1.00 88.50 88 LYS A CA 1
ATOM 713 C C . LYS A 1 88 ? -7.933 1.395 -7.105 1.00 88.50 88 LYS A C 1
ATOM 715 O O . LYS A 1 88 ? -8.852 1.469 -6.305 1.00 88.50 88 LYS A O 1
ATOM 720 N N . VAL A 1 89 ? -7.648 0.241 -7.714 1.00 85.62 89 VAL A N 1
ATOM 721 C CA . VAL A 1 89 ? -8.411 -1.000 -7.450 1.00 85.62 89 VAL A CA 1
ATOM 722 C C . VAL A 1 89 ? -8.300 -1.421 -5.979 1.00 85.62 89 VAL A C 1
ATOM 724 O O . VAL A 1 89 ? -9.251 -1.946 -5.403 1.00 85.62 89 VAL A O 1
ATOM 727 N N . THR A 1 90 ? -7.152 -1.157 -5.349 1.00 79.44 90 THR A N 1
ATOM 728 C CA . THR A 1 90 ? -6.948 -1.405 -3.914 1.00 79.44 90 THR A CA 1
ATOM 729 C C . THR A 1 90 ? -7.852 -0.521 -3.038 1.00 79.44 90 THR A C 1
ATOM 731 O O . THR A 1 90 ? -8.266 -0.958 -1.962 1.00 79.44 90 THR A O 1
ATOM 734 N N . GLU A 1 91 ? -8.185 0.694 -3.487 1.00 75.38 91 GLU A N 1
ATOM 735 C CA . GLU A 1 91 ? -9.147 1.587 -2.820 1.00 75.38 91 GLU A CA 1
ATOM 736 C C . GLU A 1 91 ? -10.571 1.034 -2.915 1.00 75.38 91 GLU A C 1
ATOM 738 O O . GLU A 1 91 ? -11.202 0.791 -1.884 1.00 75.38 91 GLU A O 1
ATOM 743 N N . GLU A 1 92 ? -11.029 0.764 -4.142 1.00 72.81 92 GLU A N 1
ATOM 744 C CA . GLU A 1 92 ? -12.404 0.350 -4.469 1.00 72.81 92 GLU A CA 1
ATOM 745 C C . GLU A 1 92 ? -12.783 -0.971 -3.785 1.00 72.81 92 GLU A C 1
ATOM 747 O O . GLU A 1 92 ? -13.848 -1.093 -3.179 1.00 72.81 92 GLU A O 1
ATOM 752 N N . ALA A 1 93 ? -11.876 -1.956 -3.798 1.00 66.88 93 ALA A N 1
ATOM 753 C CA . ALA A 1 93 ? -12.085 -3.236 -3.119 1.00 66.88 93 ALA A CA 1
ATOM 754 C C . ALA A 1 93 ? -12.265 -3.069 -1.602 1.00 66.88 93 ALA A C 1
ATOM 756 O O . ALA A 1 93 ? -12.922 -3.874 -0.944 1.00 66.88 93 ALA A O 1
ATOM 757 N N . SER A 1 94 ? -11.677 -2.018 -1.038 1.00 66.31 94 SER A N 1
ATOM 758 C CA . SER A 1 94 ? -11.769 -1.729 0.380 1.00 66.31 94 SER A CA 1
ATOM 759 C C . SER A 1 94 ? -12.973 -0.859 0.744 1.00 66.31 94 SER A C 1
ATOM 761 O O . SER A 1 94 ? -13.366 -0.896 1.906 1.00 66.31 94 SER A O 1
ATOM 763 N N . GLU A 1 95 ? -13.536 -0.088 -0.185 1.00 62.84 95 GLU A N 1
ATOM 764 C CA . GLU A 1 95 ? -14.761 0.698 0.019 1.00 62.84 95 GLU A CA 1
ATOM 765 C C . GLU A 1 95 ? -15.985 -0.222 0.152 1.00 62.84 95 GLU A C 1
ATOM 767 O O . GLU A 1 95 ? -16.746 -0.102 1.109 1.00 62.84 95 GLU A O 1
ATOM 772 N N . ALA A 1 96 ? -16.079 -1.255 -0.692 1.00 60.78 96 ALA A N 1
ATOM 773 C CA . ALA A 1 96 ? -17.102 -2.298 -0.566 1.00 60.78 96 ALA A CA 1
ATOM 774 C C . ALA A 1 96 ? -17.025 -3.048 0.782 1.00 60.78 96 ALA A C 1
ATOM 776 O O . ALA A 1 96 ? -18.044 -3.386 1.381 1.00 60.78 96 ALA A O 1
ATOM 777 N N . GLU A 1 97 ? -15.814 -3.273 1.309 1.00 63.81 97 GLU A N 1
ATOM 778 C CA . GLU A 1 97 ? -15.629 -3.896 2.627 1.00 63.81 97 GLU A CA 1
ATOM 779 C C . GLU A 1 97 ? -15.998 -2.964 3.796 1.00 63.81 97 GLU A C 1
ATOM 781 O O . GLU A 1 97 ? -16.274 -3.487 4.880 1.00 63.81 97 GLU A O 1
ATOM 786 N N . LEU A 1 98 ? -15.991 -1.630 3.613 1.00 60.88 98 LEU A N 1
ATOM 787 C CA . LEU A 1 98 ? -16.387 -0.636 4.626 1.00 60.88 98 LEU A CA 1
ATOM 788 C C . LEU A 1 98 ? -17.906 -0.614 4.847 1.00 60.88 98 LEU A C 1
ATOM 790 O O . LEU A 1 98 ? -18.339 -0.452 5.990 1.00 60.88 98 LEU A O 1
ATOM 794 N N . GLU A 1 99 ? -18.700 -0.825 3.794 1.00 57.88 99 GLU A N 1
ATOM 795 C CA . GLU A 1 99 ? -20.171 -0.847 3.866 1.00 57.88 99 GLU A CA 1
ATOM 796 C C . GLU A 1 99 ? -20.708 -2.032 4.694 1.00 57.88 99 GLU A C 1
ATOM 798 O O . GLU A 1 99 ? -21.746 -1.920 5.343 1.00 57.88 99 GLU A O 1
ATOM 803 N N . GLU A 1 100 ? -19.959 -3.138 4.773 1.00 56.78 100 GLU A N 1
ATOM 804 C CA . GLU A 1 100 ? -20.306 -4.328 5.569 1.00 56.78 100 GLU A CA 1
ATOM 805 C C . GLU A 1 100 ? -19.769 -4.308 7.019 1.00 56.78 100 GLU A C 1
ATOM 807 O O . GLU A 1 100 ? -19.839 -5.316 7.740 1.00 56.78 100 GLU A O 1
ATOM 812 N N . ILE A 1 101 ? -19.162 -3.208 7.482 1.00 56.88 101 ILE A N 1
ATOM 813 C CA . ILE A 1 101 ? -18.591 -3.135 8.836 1.00 56.88 101 ILE A CA 1
ATOM 814 C C . ILE A 1 101 ? -19.673 -2.756 9.847 1.00 56.88 101 ILE A C 1
ATOM 816 O O . ILE A 1 101 ? -19.885 -1.585 10.157 1.00 56.88 101 ILE A O 1
ATOM 820 N N . GLU A 1 102 ? -20.256 -3.761 10.501 1.00 52.78 102 GLU A N 1
ATOM 821 C CA . GLU A 1 102 ? -20.971 -3.602 11.777 1.00 52.78 102 GLU A CA 1
ATOM 822 C C . GLU A 1 102 ? -19.994 -3.297 12.939 1.00 52.78 102 GLU A C 1
ATOM 824 O O . GLU A 1 102 ? -19.885 -4.008 13.928 1.00 52.78 102 GLU A O 1
ATOM 829 N N . SER A 1 103 ? -19.227 -2.215 12.793 1.00 60.12 103 SER A N 1
ATOM 830 C CA . SER A 1 103 ? -18.629 -1.391 13.852 1.00 60.12 103 SER A CA 1
ATOM 831 C C . SER A 1 103 ? -17.633 -1.975 14.884 1.00 60.12 103 SER A C 1
ATOM 833 O O . SER A 1 103 ? -17.537 -1.377 15.957 1.00 60.12 103 SER A O 1
ATOM 835 N N . PRO A 1 104 ? -16.774 -2.996 14.641 1.00 73.06 104 PRO A N 1
ATOM 836 C CA . PRO A 1 104 ? -15.627 -3.205 15.517 1.00 73.06 104 PRO A CA 1
ATOM 837 C C . PRO A 1 104 ? -14.459 -2.334 15.013 1.00 73.06 104 PRO A C 1
ATOM 839 O O . PRO A 1 104 ? -13.976 -2.551 13.895 1.00 73.06 104 PRO A O 1
ATOM 842 N N . PRO A 1 105 ? -13.905 -1.412 15.819 1.00 77.81 105 PRO A N 1
ATOM 843 C CA . PRO A 1 105 ? -12.708 -0.637 15.452 1.00 77.81 105 PRO A CA 1
ATOM 844 C C . PRO A 1 105 ? -11.506 -1.518 15.060 1.00 77.81 105 PRO A C 1
ATOM 846 O O . PRO A 1 105 ? -10.666 -1.124 14.251 1.00 77.81 105 PRO A O 1
ATOM 849 N N . ALA A 1 106 ? -11.458 -2.757 15.559 1.00 79.00 106 ALA A N 1
ATOM 850 C CA . ALA A 1 106 ? -10.478 -3.762 15.159 1.00 79.00 106 ALA A CA 1
ATOM 851 C C . ALA A 1 106 ? -10.603 -4.203 13.684 1.00 79.00 106 ALA A C 1
ATOM 853 O O . ALA A 1 106 ? -9.598 -4.554 13.062 1.00 79.00 106 ALA A O 1
ATOM 854 N N . ARG A 1 107 ? -11.810 -4.205 13.096 1.00 80.38 107 ARG A N 1
ATOM 855 C CA . ARG A 1 107 ? -12.009 -4.512 11.666 1.00 80.38 107 ARG A CA 1
ATOM 856 C C . ARG A 1 107 ? -11.461 -3.381 10.800 1.00 80.38 107 ARG A C 1
ATOM 858 O O . ARG A 1 107 ? -10.685 -3.666 9.894 1.00 80.38 107 ARG A O 1
ATOM 865 N N . LEU A 1 108 ? -11.747 -2.128 11.159 1.00 84.00 108 LEU A N 1
ATOM 866 C CA . LEU A 1 108 ? -11.199 -0.958 10.468 1.00 84.00 108 LEU A CA 1
ATOM 867 C C . LEU A 1 108 ? -9.662 -0.936 10.511 1.00 84.00 108 LEU A C 1
ATOM 869 O O . LEU A 1 108 ? -9.021 -0.736 9.486 1.00 84.00 108 LEU A O 1
ATOM 873 N N . LEU A 1 109 ? -9.045 -1.239 11.659 1.00 85.12 109 LEU A N 1
ATOM 874 C CA . LEU A 1 109 ? -7.581 -1.347 11.752 1.00 85.12 109 LEU A CA 1
ATOM 875 C C . LEU A 1 109 ? -6.999 -2.410 10.809 1.00 85.12 109 LEU A C 1
ATOM 877 O O . LEU A 1 109 ? -5.981 -2.160 10.163 1.00 85.12 109 LEU A O 1
ATOM 881 N N . ARG A 1 110 ? -7.634 -3.586 10.721 1.00 85.12 110 ARG A N 1
ATOM 882 C CA . ARG A 1 110 ? -7.203 -4.661 9.811 1.00 85.12 110 ARG A CA 1
ATOM 883 C C . ARG A 1 110 ? -7.339 -4.254 8.348 1.00 85.12 110 ARG A C 1
ATOM 885 O O . ARG A 1 110 ? -6.440 -4.546 7.565 1.00 85.12 110 ARG A O 1
ATOM 892 N N . LEU A 1 111 ? -8.418 -3.556 8.004 1.00 85.06 111 LEU A N 1
ATOM 893 C CA . LEU A 1 111 ? -8.638 -3.036 6.660 1.00 85.06 111 LEU A CA 1
ATOM 894 C C . LEU A 1 111 ? -7.529 -2.059 6.250 1.00 85.06 111 LEU A C 1
ATOM 896 O O . LEU A 1 111 ? -6.908 -2.233 5.206 1.00 85.06 111 LEU A O 1
ATOM 900 N N . MET A 1 112 ? -7.197 -1.093 7.112 1.00 86.44 112 MET A N 1
ATOM 901 C CA . MET A 1 112 ? -6.129 -0.123 6.834 1.00 86.44 112 MET A CA 1
ATOM 902 C C . MET A 1 112 ? -4.751 -0.796 6.708 1.00 86.44 112 MET A C 1
ATOM 904 O O . MET A 1 112 ? -3.967 -0.461 5.824 1.00 86.44 112 MET A O 1
ATOM 908 N N . GLN A 1 113 ? -4.461 -1.806 7.535 1.00 87.12 113 GLN A N 1
ATOM 909 C CA . GLN A 1 113 ? -3.233 -2.602 7.398 1.00 87.12 113 GLN A CA 1
ATOM 910 C C . GLN A 1 113 ? -3.187 -3.392 6.086 1.00 87.12 113 GLN A C 1
ATOM 912 O O . GLN A 1 113 ? -2.118 -3.539 5.493 1.00 87.12 113 GLN A O 1
ATOM 917 N N . ARG A 1 114 ? -4.329 -3.921 5.634 1.00 88.12 114 ARG A N 1
ATOM 918 C CA . ARG A 1 114 ? -4.434 -4.603 4.343 1.00 88.12 114 ARG A CA 1
ATOM 919 C C . ARG A 1 114 ? -4.190 -3.624 3.193 1.00 88.12 114 ARG A C 1
ATOM 921 O O . ARG A 1 114 ? -3.422 -3.978 2.305 1.00 88.12 114 ARG A O 1
ATOM 928 N N . ARG A 1 115 ? -4.746 -2.405 3.245 1.00 87.69 115 ARG A N 1
ATOM 929 C CA . ARG A 1 115 ? -4.475 -1.332 2.267 1.00 87.69 115 ARG A CA 1
ATOM 930 C C . ARG A 1 115 ? -2.982 -1.019 2.160 1.00 87.69 115 ARG A C 1
ATOM 932 O O . ARG A 1 115 ? -2.436 -1.046 1.063 1.00 87.69 115 ARG A O 1
ATOM 939 N N . ASP A 1 116 ? -2.310 -0.804 3.293 1.00 89.75 116 ASP A N 1
ATOM 940 C CA . ASP A 1 116 ? -0.862 -0.540 3.322 1.00 89.75 116 ASP A CA 1
ATOM 941 C C . ASP A 1 116 ? -0.059 -1.690 2.682 1.00 89.75 116 ASP A C 1
ATOM 943 O O . ASP A 1 116 ? 0.846 -1.456 1.879 1.00 89.75 116 ASP A O 1
ATOM 947 N N . ARG A 1 117 ? -0.402 -2.945 3.006 1.00 89.88 117 ARG A N 1
ATOM 948 C CA . ARG A 1 117 ? 0.265 -4.130 2.438 1.00 89.88 117 ARG A CA 1
ATOM 949 C C . ARG A 1 117 ? 0.014 -4.279 0.943 1.00 89.88 117 ARG A C 1
ATOM 951 O O . ARG A 1 117 ? 0.944 -4.590 0.208 1.00 89.88 117 ARG A O 1
ATOM 958 N N . ALA A 1 118 ? -1.217 -4.060 0.497 1.00 89.88 118 ALA A N 1
ATOM 959 C CA . ALA A 1 118 ? -1.568 -4.129 -0.914 1.00 89.88 118 ALA A CA 1
ATOM 960 C C . ALA A 1 118 ? -0.812 -3.062 -1.719 1.00 89.88 118 ALA A C 1
ATOM 962 O O . ALA A 1 118 ? -0.219 -3.385 -2.744 1.00 89.88 118 ALA A O 1
ATOM 963 N N . ALA A 1 119 ? -0.700 -1.831 -1.207 1.00 90.69 119 ALA A N 1
ATOM 964 C CA . ALA A 1 119 ? 0.120 -0.799 -1.838 1.00 90.69 119 ALA A CA 1
ATOM 965 C C . ALA A 1 119 ? 1.593 -1.226 -1.959 1.00 90.69 119 ALA A C 1
ATOM 967 O O . ALA A 1 119 ? 2.182 -1.110 -3.031 1.00 90.69 119 ALA A O 1
ATOM 968 N N . GLN A 1 120 ? 2.179 -1.797 -0.901 1.00 91.56 120 GLN A N 1
ATOM 969 C CA . GLN A 1 120 ? 3.545 -2.335 -0.951 1.00 91.56 120 GLN A CA 1
ATOM 970 C C . GLN A 1 120 ? 3.698 -3.453 -1.994 1.00 91.56 120 GLN A C 1
ATOM 972 O O . GLN A 1 120 ? 4.689 -3.476 -2.723 1.00 91.56 120 GLN A O 1
ATOM 977 N N . GLN A 1 121 ? 2.717 -4.351 -2.106 1.00 90.88 121 GLN A N 1
ATOM 978 C CA . GLN A 1 121 ? 2.716 -5.420 -3.109 1.00 90.88 121 GLN A CA 1
ATOM 979 C C . GLN A 1 121 ? 2.640 -4.874 -4.538 1.00 90.88 121 GLN A C 1
ATOM 981 O O . GLN A 1 121 ? 3.360 -5.362 -5.412 1.00 90.88 121 GLN A O 1
ATOM 986 N N . VAL A 1 122 ? 1.825 -3.841 -4.776 1.00 92.31 122 VAL A N 1
ATOM 987 C CA . VAL A 1 122 ? 1.771 -3.150 -6.072 1.00 92.31 122 VAL A CA 1
ATOM 988 C C . VAL A 1 122 ? 3.142 -2.562 -6.407 1.00 92.31 122 VAL A C 1
ATOM 990 O O . VAL A 1 122 ? 3.673 -2.834 -7.482 1.00 92.31 122 VAL A O 1
ATOM 993 N N . LEU A 1 123 ? 3.774 -1.837 -5.477 1.00 89.75 123 LEU A N 1
ATOM 994 C CA . LEU A 1 123 ? 5.107 -1.260 -5.697 1.00 89.75 123 LEU A CA 1
ATOM 995 C C . LEU A 1 123 ? 6.165 -2.325 -6.012 1.00 89.75 123 LEU A C 1
ATOM 997 O O . LEU A 1 123 ? 6.938 -2.161 -6.955 1.00 89.75 123 LEU A O 1
ATOM 1001 N N . GLN A 1 124 ? 6.175 -3.435 -5.270 1.00 89.12 124 GLN A N 1
ATOM 1002 C CA . GLN A 1 124 ? 7.092 -4.553 -5.510 1.00 89.12 124 GLN A CA 1
ATOM 1003 C C . GLN A 1 124 ? 6.861 -5.200 -6.878 1.00 89.12 124 GLN A C 1
ATOM 1005 O O . GLN A 1 124 ? 7.819 -5.455 -7.608 1.00 89.12 124 GLN A O 1
ATOM 1010 N N . THR A 1 125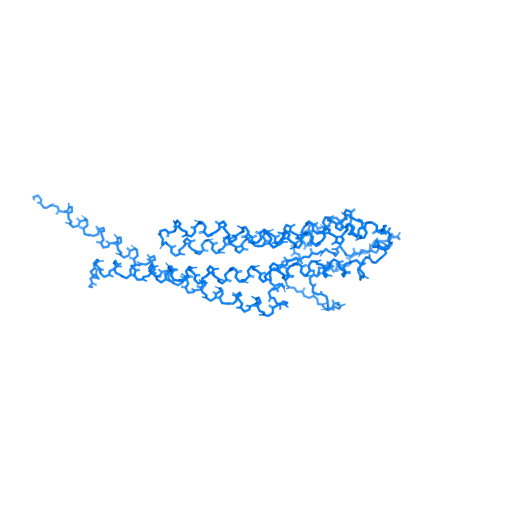 ? 5.601 -5.420 -7.255 1.00 90.62 125 THR A N 1
ATOM 1011 C CA . THR A 1 125 ? 5.229 -6.016 -8.547 1.00 90.62 125 THR A CA 1
ATOM 1012 C C . THR A 1 125 ? 5.658 -5.123 -9.707 1.00 90.62 125 THR A C 1
ATOM 1014 O O . THR A 1 125 ? 6.250 -5.597 -10.680 1.00 90.62 125 THR A O 1
ATOM 1017 N N . ILE A 1 126 ? 5.412 -3.818 -9.594 1.00 92.31 126 ILE A N 1
ATOM 1018 C CA . ILE A 1 126 ? 5.795 -2.832 -10.605 1.00 92.31 126 ILE A CA 1
ATOM 1019 C C . ILE A 1 126 ? 7.320 -2.724 -10.714 1.00 92.31 126 ILE A C 1
ATOM 1021 O O . ILE A 1 126 ? 7.846 -2.754 -11.826 1.00 92.31 126 ILE A O 1
ATOM 1025 N N . ALA A 1 127 ? 8.045 -2.677 -9.592 1.00 87.75 127 ALA A N 1
ATOM 1026 C CA . ALA A 1 127 ? 9.508 -2.658 -9.595 1.00 87.75 127 ALA A CA 1
ATOM 1027 C C . ALA A 1 127 ? 10.097 -3.936 -10.221 1.00 87.75 127 ALA A C 1
ATOM 1029 O O . ALA A 1 127 ? 10.987 -3.863 -11.070 1.00 87.75 127 ALA A O 1
ATOM 1030 N N . ALA A 1 128 ? 9.570 -5.112 -9.867 1.00 87.88 128 ALA A N 1
ATOM 1031 C CA . ALA A 1 128 ? 10.004 -6.388 -10.433 1.00 87.88 128 ALA A CA 1
ATOM 1032 C C . ALA A 1 128 ? 9.794 -6.444 -11.954 1.00 87.88 128 ALA A C 1
ATOM 1034 O O . ALA A 1 128 ? 10.678 -6.888 -12.693 1.00 87.88 128 ALA A O 1
ATOM 1035 N N . ARG A 1 129 ? 8.654 -5.946 -12.441 1.00 91.69 129 ARG A N 1
ATOM 1036 C CA . ARG A 1 129 ? 8.353 -5.885 -13.877 1.00 91.69 129 ARG A CA 1
ATOM 1037 C C . ARG A 1 129 ? 9.188 -4.852 -14.616 1.00 91.69 129 ARG A C 1
ATOM 1039 O O . ARG A 1 129 ? 9.644 -5.148 -15.717 1.00 91.69 129 ARG A O 1
ATOM 1046 N N . ALA A 1 130 ? 9.447 -3.692 -14.017 1.00 89.81 130 ALA A N 1
ATOM 1047 C CA . ALA A 1 130 ? 10.365 -2.706 -14.581 1.00 89.81 130 ALA A CA 1
ATOM 1048 C C . ALA A 1 130 ? 11.770 -3.309 -14.748 1.00 89.81 130 ALA A C 1
ATOM 1050 O O . ALA A 1 130 ? 12.351 -3.251 -15.829 1.00 89.81 130 ALA A O 1
ATOM 1051 N N . ASN A 1 131 ? 12.271 -4.002 -13.725 1.00 88.44 131 ASN A N 1
ATOM 1052 C CA . ASN A 1 131 ? 13.563 -4.685 -13.801 1.00 88.44 131 ASN A CA 1
ATOM 1053 C C . ASN A 1 131 ? 13.577 -5.817 -14.832 1.00 88.44 131 ASN A C 1
ATOM 1055 O O . ASN A 1 131 ? 14.573 -5.988 -15.525 1.00 88.44 131 ASN A O 1
ATOM 1059 N N . THR A 1 132 ? 12.483 -6.567 -14.966 1.00 89.00 132 THR A N 1
ATOM 1060 C CA . THR A 1 132 ? 12.361 -7.602 -16.007 1.00 89.00 132 THR A CA 1
ATOM 1061 C C . THR A 1 132 ? 12.392 -6.973 -17.399 1.00 89.00 132 THR A C 1
ATOM 1063 O O . THR A 1 132 ? 13.169 -7.402 -18.235 1.00 89.00 132 THR A O 1
ATOM 1066 N N . THR A 1 133 ? 11.678 -5.864 -17.601 1.00 91.12 133 THR A N 1
ATOM 1067 C CA . THR A 1 133 ? 11.680 -5.114 -18.870 1.00 91.12 133 THR A CA 1
ATOM 1068 C C . THR A 1 133 ? 13.084 -4.618 -19.239 1.00 91.12 133 THR A C 1
ATOM 1070 O O . THR A 1 133 ? 13.487 -4.680 -20.397 1.00 91.12 133 THR A O 1
ATOM 1073 N N . LEU A 1 134 ? 13.859 -4.145 -18.256 1.00 89.38 134 LEU A N 1
ATOM 1074 C CA . LEU A 1 134 ? 15.248 -3.735 -18.481 1.00 89.38 134 LEU A CA 1
ATOM 1075 C C . LEU A 1 134 ? 16.177 -4.920 -18.786 1.00 89.38 134 LEU A C 1
ATOM 1077 O O . LEU A 1 134 ? 17.120 -4.754 -19.556 1.00 89.38 134 LEU A O 1
ATOM 1081 N N . ARG A 1 135 ? 15.932 -6.102 -18.207 1.00 89.38 135 ARG A N 1
ATOM 1082 C CA . ARG A 1 135 ? 16.679 -7.329 -18.539 1.00 89.38 135 ARG A CA 1
ATOM 1083 C C . ARG A 1 135 ? 16.340 -7.836 -19.936 1.00 89.38 135 ARG A C 1
ATOM 1085 O O . ARG A 1 135 ? 17.251 -8.155 -20.686 1.00 89.38 135 ARG A O 1
ATOM 1092 N N . ASP A 1 136 ? 15.063 -7.833 -20.312 1.00 89.94 136 ASP A N 1
ATOM 1093 C CA . ASP A 1 136 ? 14.606 -8.244 -21.647 1.00 89.94 136 ASP A CA 1
ATOM 1094 C C . ASP A 1 136 ? 15.185 -7.336 -22.744 1.00 89.94 136 ASP A C 1
ATOM 1096 O O . ASP A 1 136 ? 15.477 -7.780 -23.852 1.00 89.94 136 ASP A O 1
ATOM 1100 N N . ALA A 1 137 ? 15.403 -6.057 -22.420 1.00 89.31 137 ALA A N 1
ATOM 1101 C CA . ALA A 1 137 ? 16.105 -5.103 -23.273 1.00 89.31 137 ALA A CA 1
ATOM 1102 C C . ALA A 1 137 ? 17.643 -5.236 -23.220 1.00 89.31 137 ALA A C 1
ATOM 1104 O O . ALA A 1 137 ? 18.336 -4.400 -23.793 1.00 89.31 137 ALA A O 1
ATOM 1105 N N . ALA A 1 138 ? 18.183 -6.239 -22.520 1.00 88.38 138 ALA A N 1
ATOM 1106 C CA . ALA A 1 138 ? 19.613 -6.448 -22.283 1.00 88.38 138 ALA A CA 1
ATOM 1107 C C . ALA A 1 138 ? 20.341 -5.231 -21.670 1.00 88.38 138 ALA A C 1
ATOM 1109 O O . ALA A 1 138 ? 21.544 -5.058 -21.860 1.00 88.38 138 ALA A O 1
ATOM 1110 N N . ILE A 1 139 ? 19.618 -4.378 -20.934 1.00 87.12 139 ILE A N 1
ATOM 1111 C CA . ILE A 1 139 ? 20.190 -3.231 -20.213 1.00 87.12 139 ILE A CA 1
ATOM 1112 C C . ILE A 1 139 ? 20.722 -3.682 -18.858 1.00 87.12 139 ILE A C 1
ATOM 1114 O O . ILE A 1 139 ? 21.846 -3.347 -18.497 1.00 87.12 139 ILE A O 1
ATOM 1118 N N . LEU A 1 140 ? 19.919 -4.439 -18.105 1.00 82.81 140 LEU A N 1
ATOM 1119 C CA . LEU A 1 140 ? 20.371 -5.039 -16.852 1.00 82.81 140 LEU A CA 1
ATOM 1120 C C . LEU A 1 140 ? 21.015 -6.404 -17.118 1.00 82.81 140 LEU A C 1
ATOM 1122 O O . LEU A 1 140 ? 20.438 -7.200 -17.861 1.00 82.81 140 LEU A O 1
ATOM 1126 N N . PRO A 1 141 ? 22.152 -6.720 -16.472 1.00 74.62 141 PRO A N 1
ATOM 1127 C CA . PRO A 1 141 ? 22.764 -8.037 -16.590 1.00 74.62 141 PRO A CA 1
ATOM 1128 C C . PRO A 1 141 ? 21.836 -9.129 -16.029 1.00 74.62 141 PRO A C 1
ATOM 1130 O O . PRO A 1 141 ? 21.147 -8.925 -15.029 1.00 74.62 141 PRO A O 1
ATOM 1133 N N . GLU A 1 142 ? 21.852 -10.321 -16.637 1.00 63.19 142 GLU A N 1
ATOM 1134 C CA . GLU A 1 142 ? 21.036 -11.478 -16.213 1.00 63.19 142 GLU A CA 1
ATOM 1135 C C . GLU A 1 142 ? 21.424 -12.040 -14.834 1.00 63.19 142 GLU A C 1
ATOM 1137 O O . GLU A 1 142 ? 20.698 -12.854 -14.259 1.00 63.19 142 GLU A O 1
ATOM 1142 N N . ARG A 1 143 ? 22.571 -11.620 -14.283 1.00 54.88 143 ARG A N 1
ATOM 1143 C CA . ARG A 1 143 ? 23.120 -12.164 -13.041 1.00 54.88 143 ARG A CA 1
ATOM 1144 C C . ARG A 1 143 ? 22.189 -11.826 -11.873 1.00 54.88 143 ARG A C 1
ATOM 1146 O O . ARG A 1 143 ? 22.097 -10.682 -11.432 1.00 54.88 143 ARG A O 1
ATOM 1153 N N . SER A 1 144 ? 21.490 -12.842 -11.372 1.00 47.31 144 SER A N 1
ATOM 1154 C CA . SER A 1 144 ? 20.688 -12.753 -10.155 1.00 47.31 144 SER A CA 1
ATOM 1155 C C . SER A 1 144 ? 21.572 -12.300 -8.995 1.00 47.31 144 SER A C 1
ATOM 1157 O O . SER A 1 144 ? 22.610 -12.916 -8.744 1.00 47.31 144 SER A O 1
ATOM 1159 N N . LEU A 1 145 ? 21.147 -11.253 -8.285 1.00 45.09 145 LEU A N 1
ATOM 1160 C CA . LEU A 1 145 ? 21.732 -10.843 -7.008 1.00 45.09 145 LEU A CA 1
ATOM 1161 C C . LEU A 1 145 ? 21.923 -12.088 -6.114 1.00 45.09 145 LEU A C 1
ATOM 1163 O O . LEU A 1 145 ? 20.964 -12.845 -5.935 1.00 45.09 145 LEU A O 1
ATOM 1167 N N . PRO A 1 146 ? 23.128 -12.359 -5.583 1.00 37.53 146 PRO A N 1
ATOM 1168 C CA . PRO A 1 146 ? 23.321 -13.477 -4.671 1.00 37.53 146 PRO A CA 1
ATOM 1169 C C . PRO A 1 146 ? 22.484 -13.260 -3.402 1.00 37.53 146 PRO A C 1
ATOM 1171 O O . PRO A 1 146 ? 22.451 -12.159 -2.855 1.00 37.53 146 PRO A O 1
ATOM 1174 N N . ARG A 1 147 ? 21.842 -14.331 -2.907 1.00 39.41 147 ARG A N 1
ATOM 1175 C CA . ARG A 1 147 ? 21.009 -14.356 -1.681 1.00 39.41 147 ARG A CA 1
ATOM 1176 C C . ARG A 1 147 ? 21.675 -13.734 -0.439 1.00 39.41 147 ARG A C 1
ATOM 1178 O O . ARG A 1 147 ? 20.975 -13.370 0.494 1.00 39.41 147 ARG A O 1
ATOM 1185 N N . GLY A 1 148 ? 23.002 -13.581 -0.427 1.00 38.00 148 GLY A N 1
ATOM 1186 C CA . GLY A 1 148 ? 23.737 -12.895 0.641 1.00 38.00 148 GLY A CA 1
ATOM 1187 C C . GLY A 1 148 ? 23.414 -11.400 0.776 1.00 38.00 148 GLY A C 1
ATOM 1188 O O . GLY A 1 148 ? 23.452 -10.881 1.886 1.00 38.00 148 GLY A O 1
ATOM 1189 N N . LEU A 1 149 ? 23.002 -10.716 -0.304 1.00 36.00 149 LEU A N 1
ATOM 1190 C CA . LEU A 1 149 ? 22.617 -9.297 -0.236 1.00 36.00 149 LEU A CA 1
ATOM 1191 C C . LEU A 1 149 ? 21.232 -9.060 0.372 1.00 36.00 149 LEU A C 1
ATOM 1193 O O . LEU A 1 149 ? 20.973 -7.963 0.852 1.00 36.00 149 LEU A O 1
ATOM 1197 N N . GLU A 1 150 ? 20.344 -10.058 0.388 1.00 35.47 150 GLU A N 1
ATOM 1198 C CA . GLU A 1 150 ? 19.029 -9.927 1.041 1.00 35.47 150 GLU A CA 1
ATOM 1199 C C . GLU A 1 150 ? 19.157 -9.683 2.551 1.00 35.47 150 GLU A C 1
ATOM 1201 O O . GLU A 1 150 ? 18.273 -9.077 3.155 1.00 35.47 150 GLU A O 1
ATOM 1206 N N . ILE A 1 151 ? 20.279 -10.105 3.141 1.00 35.06 151 ILE A N 1
ATOM 1207 C CA . ILE A 1 151 ? 20.591 -9.942 4.562 1.00 35.06 151 ILE A CA 1
ATOM 1208 C C . ILE A 1 151 ? 21.155 -8.535 4.832 1.00 35.06 151 ILE A C 1
ATOM 1210 O O . ILE A 1 151 ? 20.773 -7.909 5.817 1.00 35.06 151 ILE A O 1
ATOM 1214 N N . ALA A 1 152 ? 21.962 -7.981 3.918 1.00 36.84 152 ALA A N 1
ATOM 1215 C CA . ALA A 1 152 ? 22.460 -6.601 4.002 1.00 36.84 152 ALA A CA 1
ATOM 1216 C C . ALA A 1 152 ? 21.353 -5.547 3.779 1.00 36.84 152 ALA A C 1
ATOM 1218 O O . ALA A 1 152 ? 21.401 -4.466 4.350 1.00 36.84 152 ALA A O 1
ATOM 1219 N N . ILE A 1 153 ? 20.293 -5.883 3.032 1.00 41.31 153 ILE A N 1
ATOM 1220 C CA . ILE A 1 153 ? 19.097 -5.034 2.829 1.00 41.31 153 ILE A CA 1
ATOM 1221 C C . ILE A 1 153 ? 18.303 -4.798 4.133 1.00 41.31 153 ILE A C 1
ATOM 1223 O O . ILE A 1 153 ? 17.440 -3.922 4.180 1.00 41.31 153 ILE A O 1
ATOM 1227 N N . GLN A 1 154 ? 18.583 -5.557 5.198 1.00 41.84 154 GLN A N 1
ATOM 1228 C CA . GLN A 1 154 ? 17.954 -5.394 6.515 1.00 41.84 154 GLN A CA 1
ATOM 1229 C C . GLN A 1 154 ? 18.848 -4.685 7.545 1.00 41.84 154 GLN A C 1
ATOM 1231 O O . GLN A 1 154 ? 18.358 -4.354 8.624 1.00 41.84 154 GLN A O 1
ATOM 1236 N N . GLY A 1 155 ? 20.127 -4.452 7.236 1.00 35.94 155 GLY A N 1
ATOM 1237 C CA . GLY A 1 155 ? 21.076 -3.790 8.128 1.00 35.94 155 GLY A CA 1
ATOM 1238 C C . GLY A 1 155 ? 21.299 -2.338 7.722 1.00 35.94 155 GLY A C 1
ATOM 1239 O O . GLY A 1 155 ? 21.927 -2.067 6.705 1.00 35.94 155 GLY A O 1
ATOM 1240 N N . GLU A 1 156 ? 20.794 -1.401 8.522 1.00 43.72 156 GLU A N 1
ATOM 1241 C CA . GLU A 1 156 ? 21.267 -0.016 8.506 1.00 43.72 156 GLU A CA 1
ATOM 1242 C C . GLU A 1 156 ? 22.710 0.004 9.022 1.00 43.72 156 GLU A C 1
ATOM 1244 O O . GLU A 1 156 ? 22.891 -0.084 10.230 1.00 43.72 156 GLU A O 1
ATOM 1249 N N . GLU A 1 157 ? 23.723 0.109 8.153 1.00 29.91 157 GLU A N 1
ATOM 1250 C CA . GLU A 1 157 ? 24.972 0.827 8.469 1.00 29.91 157 GLU A CA 1
ATOM 1251 C C . GLU A 1 157 ? 25.944 0.950 7.277 1.00 29.91 157 GLU A C 1
ATOM 1253 O O . GLU A 1 157 ? 26.264 -0.034 6.620 1.00 29.91 157 GLU A O 1
ATOM 1258 N N . ALA A 1 158 ? 26.462 2.183 7.130 1.00 34.19 158 ALA A N 1
ATOM 1259 C CA . ALA A 1 158 ? 27.778 2.580 6.600 1.00 34.19 158 ALA A CA 1
ATOM 1260 C C . ALA A 1 158 ? 28.042 2.489 5.076 1.00 34.19 158 ALA A C 1
ATOM 1262 O O . ALA A 1 158 ? 27.677 1.528 4.422 1.00 34.19 158 ALA A O 1
ATOM 1263 N N . THR A 1 159 ? 28.729 3.411 4.390 1.00 29.14 159 THR A N 1
ATOM 1264 C CA . THR A 1 159 ? 29.140 4.816 4.590 1.00 29.14 159 THR A CA 1
ATOM 1265 C C . THR A 1 159 ? 29.677 5.284 3.225 1.00 29.14 159 THR A C 1
ATOM 1267 O O . THR A 1 159 ? 30.631 4.712 2.720 1.00 29.14 159 THR A O 1
ATOM 1270 N N . ILE A 1 160 ? 29.054 6.315 2.653 1.00 36.25 160 ILE A N 1
ATOM 1271 C CA . ILE A 1 160 ? 29.637 7.431 1.879 1.00 36.25 160 ILE A CA 1
ATOM 1272 C C . ILE A 1 160 ? 30.772 7.140 0.866 1.00 36.25 160 ILE A C 1
ATOM 1274 O O . ILE A 1 160 ? 31.940 7.107 1.243 1.00 36.25 160 ILE A O 1
ATOM 1278 N N . ALA A 1 161 ? 30.423 7.125 -0.434 1.00 33.22 161 ALA A N 1
ATOM 1279 C CA . ALA A 1 161 ? 31.012 7.973 -1.499 1.00 33.22 161 ALA A CA 1
ATOM 1280 C C . ALA A 1 161 ? 30.315 7.765 -2.875 1.00 33.22 161 ALA A C 1
ATOM 1282 O O . ALA A 1 161 ? 30.965 7.504 -3.884 1.00 33.22 161 ALA A O 1
ATOM 1283 N N . LEU A 1 162 ? 28.977 7.869 -2.928 1.00 36.31 162 LEU A N 1
ATOM 1284 C CA . LEU A 1 162 ? 28.169 8.037 -4.157 1.00 36.31 162 LEU A CA 1
ATOM 1285 C C . LEU A 1 162 ? 26.760 8.556 -3.776 1.00 36.31 162 LEU A C 1
ATOM 1287 O O . LEU A 1 162 ? 25.739 7.976 -4.129 1.00 36.31 162 LEU A O 1
ATOM 1291 N N . GLU A 1 163 ? 26.718 9.601 -2.947 1.00 35.06 163 GLU A N 1
ATOM 1292 C CA . GLU A 1 163 ? 25.569 9.975 -2.097 1.00 35.06 163 GLU A CA 1
ATOM 1293 C C . GLU A 1 163 ? 24.366 10.634 -2.797 1.00 35.06 163 GLU A C 1
ATOM 1295 O O . GLU A 1 163 ? 23.333 10.818 -2.161 1.00 35.06 163 GLU A O 1
ATOM 1300 N N . ASP A 1 164 ? 24.437 10.960 -4.090 1.00 39.62 164 ASP A N 1
ATOM 1301 C CA . ASP A 1 164 ? 23.443 11.851 -4.718 1.00 39.62 164 ASP A CA 1
ATOM 1302 C C . ASP A 1 164 ? 22.371 11.169 -5.587 1.00 39.62 164 ASP A C 1
ATOM 1304 O O . ASP A 1 164 ? 21.560 11.863 -6.209 1.00 39.62 164 ASP A O 1
ATOM 1308 N N . LEU A 1 165 ? 22.302 9.831 -5.642 1.00 40.03 165 LEU A N 1
ATOM 1309 C CA . LEU A 1 165 ? 21.203 9.157 -6.346 1.00 40.03 165 LEU A CA 1
ATOM 1310 C C . LEU A 1 165 ? 20.325 8.295 -5.422 1.00 40.03 165 LEU A C 1
ATOM 1312 O O . LEU A 1 165 ? 20.745 7.218 -4.998 1.00 40.03 165 LEU A O 1
ATOM 1316 N N . PRO A 1 166 ? 19.076 8.727 -5.148 1.00 34.88 166 PRO A N 1
ATOM 1317 C CA . PRO A 1 166 ? 18.145 7.965 -4.327 1.00 34.88 166 PRO A CA 1
ATOM 1318 C C . PRO A 1 166 ? 17.742 6.658 -5.036 1.00 34.88 166 PRO A C 1
ATOM 1320 O O . PRO A 1 166 ? 17.526 6.654 -6.248 1.00 34.88 166 PRO A O 1
ATOM 1323 N N . ASN A 1 167 ? 17.586 5.577 -4.260 1.00 42.81 167 ASN A N 1
ATOM 1324 C CA . ASN A 1 167 ? 17.038 4.252 -4.627 1.00 42.81 167 ASN A CA 1
ATOM 1325 C C . ASN A 1 167 ? 17.971 3.181 -5.237 1.00 42.81 167 ASN A C 1
ATOM 1327 O O . ASN A 1 167 ? 17.477 2.184 -5.778 1.00 42.81 167 ASN A O 1
ATOM 1331 N N . PHE A 1 168 ? 19.293 3.270 -5.095 1.00 40.97 168 PHE A N 1
ATOM 1332 C CA . PHE A 1 168 ? 20.209 2.207 -5.543 1.00 40.97 168 PHE A CA 1
ATOM 1333 C C . PHE A 1 168 ? 20.758 1.368 -4.372 1.00 40.97 168 PHE A C 1
ATOM 1335 O O . PHE A 1 168 ? 21.000 1.901 -3.299 1.00 40.97 168 PHE A O 1
ATOM 1342 N N . LEU A 1 169 ? 20.917 0.039 -4.545 1.00 39.84 169 LEU A N 1
ATOM 1343 C CA . LEU A 1 169 ? 21.746 -0.754 -3.604 1.00 39.84 169 LEU A CA 1
ATOM 1344 C C . LEU A 1 169 ? 23.129 -0.884 -4.209 1.00 39.84 169 LEU A C 1
ATOM 1346 O O . LEU A 1 169 ? 23.243 -1.248 -5.382 1.00 39.84 169 LEU A O 1
ATOM 1350 N N . GLN A 1 170 ? 24.135 -0.707 -3.368 1.00 44.34 170 GLN A N 1
ATOM 1351 C CA . GLN A 1 170 ? 25.462 -1.263 -3.575 1.00 44.34 170 GLN A CA 1
ATOM 1352 C C . GLN A 1 170 ? 25.634 -2.484 -2.648 1.00 44.34 170 GLN A C 1
ATOM 1354 O O . GLN A 1 170 ? 25.048 -2.505 -1.564 1.00 44.34 170 GLN A O 1
ATOM 1359 N N . PRO A 1 171 ? 26.347 -3.537 -3.080 1.00 43.81 171 PRO A N 1
ATOM 1360 C CA . PRO A 1 171 ? 26.735 -4.654 -2.221 1.00 43.81 171 PRO A CA 1
ATOM 1361 C C . PRO A 1 171 ? 27.859 -4.247 -1.248 1.00 43.81 171 PRO A C 1
ATOM 1363 O O . PRO A 1 171 ? 28.617 -3.339 -1.585 1.00 43.81 171 PRO A O 1
ATOM 1366 N N . PRO A 1 172 ? 27.990 -4.907 -0.078 1.00 37.84 172 PRO A N 1
ATOM 1367 C CA . PRO A 1 172 ? 29.130 -4.697 0.812 1.00 37.84 172 PRO A CA 1
ATOM 1368 C C . PRO A 1 172 ? 30.419 -5.246 0.178 1.00 37.84 172 PRO A C 1
ATOM 1370 O O . PRO A 1 172 ? 30.400 -6.300 -0.462 1.00 37.84 172 PRO A O 1
ATOM 1373 N N . GLU A 1 173 ? 31.518 -4.509 0.337 1.00 39.06 173 GLU A N 1
ATOM 1374 C CA . GLU A 1 173 ? 32.869 -4.927 -0.043 1.00 39.06 173 GLU A CA 1
ATOM 1375 C C . GLU A 1 173 ? 33.392 -5.908 1.020 1.00 39.06 173 GLU A C 1
ATOM 1377 O O . GLU A 1 173 ? 33.539 -5.534 2.182 1.00 39.06 173 GLU A O 1
ATOM 1382 N N . ASP A 1 174 ? 33.622 -7.170 0.645 1.00 37.59 174 ASP A N 1
ATOM 1383 C CA . ASP A 1 174 ? 34.254 -8.155 1.529 1.00 37.59 174 ASP A CA 1
ATOM 1384 C C . ASP A 1 174 ? 35.784 -8.029 1.434 1.00 37.59 174 ASP A C 1
ATOM 1386 O O . ASP A 1 174 ? 36.382 -8.236 0.373 1.00 37.59 174 ASP A O 1
ATOM 1390 N N . ASP A 1 175 ? 36.407 -7.716 2.571 1.00 34.25 175 ASP A N 1
ATOM 1391 C CA . ASP A 1 175 ? 37.852 -7.754 2.778 1.00 34.25 175 ASP A CA 1
ATOM 1392 C C . ASP A 1 175 ? 38.393 -9.200 2.757 1.00 34.25 175 ASP A C 1
ATOM 1394 O O . ASP A 1 175 ? 37.975 -10.051 3.540 1.00 34.25 175 ASP A O 1
ATOM 1398 N N . ALA A 1 176 ? 39.403 -9.401 1.903 1.00 37.94 176 ALA A N 1
ATOM 1399 C CA . ALA A 1 176 ? 40.480 -10.401 1.936 1.00 37.94 176 ALA A CA 1
ATOM 1400 C C . ALA A 1 176 ? 40.139 -11.913 1.882 1.00 37.94 176 ALA A C 1
ATOM 1402 O O . ALA A 1 176 ? 39.709 -12.522 2.852 1.00 37.94 176 ALA A O 1
ATOM 1403 N N . GLU A 1 177 ? 40.549 -12.577 0.793 1.00 32.81 177 GLU A N 1
ATOM 1404 C CA . GLU A 1 177 ? 41.809 -13.346 0.771 1.00 32.81 177 GLU A CA 1
ATOM 1405 C C . GLU A 1 177 ? 42.226 -13.694 -0.674 1.00 32.81 177 GLU A C 1
ATOM 1407 O O . GLU A 1 177 ? 41.406 -13.925 -1.561 1.00 32.81 177 GLU A O 1
ATOM 1412 N N . GLU A 1 178 ? 43.538 -13.664 -0.910 1.00 43.03 178 GLU A N 1
ATOM 1413 C CA . GLU A 1 178 ? 44.203 -13.786 -2.206 1.00 43.03 178 GLU A CA 1
ATOM 1414 C C . GLU A 1 178 ? 43.870 -15.098 -2.935 1.00 43.03 178 GLU A C 1
ATOM 1416 O O . GLU A 1 178 ? 44.152 -16.199 -2.460 1.00 43.03 178 GLU A O 1
ATOM 1421 N N . THR A 1 179 ? 43.376 -15.012 -4.171 1.00 27.73 179 THR A N 1
ATOM 1422 C CA . THR A 1 179 ? 43.603 -16.080 -5.152 1.00 27.73 179 THR A CA 1
ATOM 1423 C C . THR A 1 179 ? 43.815 -15.476 -6.532 1.00 27.73 179 THR A C 1
ATOM 1425 O O . THR A 1 179 ? 42.915 -14.904 -7.139 1.00 27.73 179 THR A O 1
ATOM 1428 N N . ASN A 1 180 ? 45.052 -15.594 -7.009 1.00 37.19 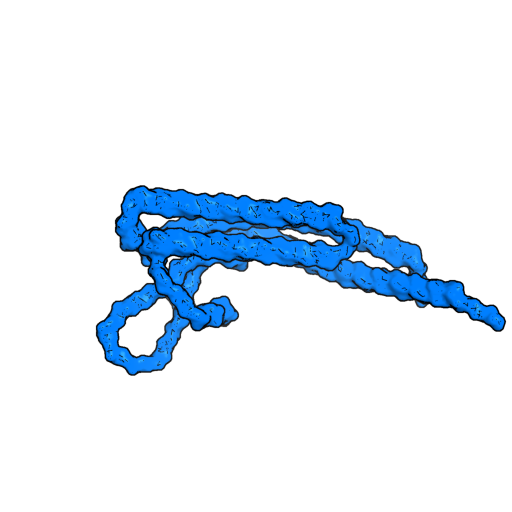180 ASN A N 1
ATOM 1429 C CA . ASN A 1 180 ? 45.479 -15.186 -8.338 1.00 37.19 180 ASN A CA 1
ATOM 1430 C C . ASN A 1 180 ? 44.701 -15.941 -9.424 1.00 37.19 180 ASN A C 1
ATOM 1432 O O . ASN A 1 180 ? 44.916 -17.136 -9.631 1.00 37.19 180 ASN A O 1
ATOM 1436 N N . SER A 1 181 ? 43.880 -15.219 -10.180 1.00 27.05 181 SER A N 1
ATOM 1437 C CA . SER A 1 181 ? 43.649 -15.500 -11.594 1.00 27.05 181 SER A CA 1
ATOM 1438 C C . SER A 1 181 ? 43.189 -14.221 -12.279 1.00 27.05 181 SER A C 1
ATOM 1440 O O . SER A 1 181 ? 42.151 -13.671 -11.914 1.00 27.05 181 SER A O 1
ATOM 1442 N N . ASP A 1 182 ? 43.972 -13.782 -13.263 1.00 29.92 182 ASP A N 1
ATOM 1443 C CA . ASP A 1 182 ? 43.670 -12.703 -14.197 1.00 29.92 182 ASP A CA 1
ATOM 1444 C C . ASP A 1 182 ? 42.304 -12.924 -14.854 1.00 29.92 182 ASP A C 1
ATOM 1446 O O . ASP A 1 182 ? 42.147 -13.592 -15.876 1.00 29.92 182 ASP A O 1
ATOM 1450 N N . THR A 1 183 ? 41.270 -12.376 -14.239 1.00 26.92 183 THR A N 1
ATOM 1451 C CA . THR A 1 183 ? 40.026 -12.005 -14.891 1.00 26.92 183 THR A CA 1
ATOM 1452 C C . THR A 1 183 ? 39.506 -10.847 -14.065 1.00 26.92 183 THR A C 1
ATOM 1454 O O . THR A 1 183 ? 38.835 -11.051 -13.056 1.00 26.92 183 THR A O 1
ATOM 1457 N N . GLU A 1 184 ? 39.849 -9.622 -14.463 1.00 27.55 184 GLU A N 1
ATOM 1458 C CA . GLU A 1 184 ? 39.142 -8.423 -14.016 1.00 27.55 184 GLU A CA 1
ATOM 1459 C C . GLU A 1 184 ? 37.696 -8.521 -14.526 1.00 27.55 184 GLU A C 1
ATOM 1461 O O . GLU A 1 184 ? 37.282 -7.890 -15.497 1.00 27.55 184 GLU A O 1
ATOM 1466 N N . VAL A 1 185 ? 36.902 -9.385 -13.893 1.00 29.22 185 VAL A N 1
ATOM 1467 C CA . VAL A 1 185 ? 35.455 -9.301 -13.937 1.00 29.22 185 VAL A CA 1
ATOM 1468 C C . VAL A 1 185 ? 35.165 -8.037 -13.161 1.00 29.22 185 VAL A C 1
ATOM 1470 O O . VAL A 1 185 ? 35.083 -8.066 -11.939 1.00 29.22 185 VAL A O 1
ATOM 1473 N N . SER A 1 186 ? 35.086 -6.913 -13.868 1.00 26.52 186 SER A N 1
ATOM 1474 C CA . SER A 1 186 ? 34.541 -5.680 -13.324 1.00 26.52 186 SER A CA 1
ATOM 1475 C C . SER A 1 186 ? 33.151 -6.041 -12.800 1.00 26.52 186 SER A C 1
ATOM 1477 O O . SER A 1 186 ? 32.223 -6.290 -13.575 1.00 26.52 186 SER A O 1
ATOM 1479 N N . ILE A 1 187 ? 33.041 -6.246 -11.485 1.00 32.00 187 ILE A N 1
ATOM 1480 C CA . ILE A 1 187 ? 31.793 -6.601 -10.818 1.00 32.00 187 ILE A CA 1
ATOM 1481 C C . ILE A 1 187 ? 30.965 -5.325 -10.852 1.00 32.00 187 ILE A C 1
ATOM 1483 O O . ILE A 1 187 ? 30.949 -4.563 -9.896 1.00 32.00 187 ILE A O 1
ATOM 1487 N N . ILE A 1 188 ? 30.319 -5.051 -11.985 1.00 34.53 188 ILE A N 1
ATOM 1488 C CA . ILE A 1 188 ? 29.314 -3.999 -12.078 1.00 34.53 188 ILE A CA 1
ATOM 1489 C C . ILE A 1 188 ? 28.186 -4.457 -11.149 1.00 34.53 188 ILE A C 1
ATOM 1491 O O . ILE A 1 188 ? 27.562 -5.490 -11.432 1.00 34.53 188 ILE A O 1
ATOM 1495 N N . PRO A 1 189 ? 27.922 -3.759 -10.030 1.00 37.94 189 PRO A N 1
ATOM 1496 C CA . PRO A 1 189 ? 26.823 -4.120 -9.153 1.00 37.94 189 PRO A CA 1
ATOM 1497 C C . PRO A 1 189 ? 25.525 -4.146 -9.964 1.00 37.94 189 PRO A C 1
ATOM 1499 O O . PRO A 1 189 ? 25.302 -3.293 -10.821 1.00 37.94 189 PRO A O 1
ATOM 1502 N N . ALA A 1 190 ? 24.663 -5.136 -9.734 1.00 44.16 190 ALA A N 1
ATOM 1503 C CA . ALA A 1 190 ? 23.365 -5.206 -10.400 1.00 44.16 190 ALA A CA 1
ATOM 1504 C C . ALA A 1 190 ? 22.441 -4.114 -9.831 1.00 44.16 190 ALA A C 1
ATOM 1506 O O . ALA A 1 190 ? 21.727 -4.312 -8.845 1.00 44.16 190 ALA A O 1
ATOM 1507 N N . VAL A 1 191 ? 22.484 -2.937 -10.449 1.00 56.31 191 VAL A N 1
ATOM 1508 C CA . VAL A 1 191 ? 21.732 -1.748 -10.053 1.00 56.31 191 VAL A CA 1
ATOM 1509 C C . VAL A 1 191 ? 20.321 -1.820 -10.657 1.00 56.31 191 VAL A C 1
ATOM 1511 O O . VAL A 1 191 ? 20.096 -1.423 -11.794 1.00 56.31 191 VAL A O 1
ATOM 1514 N N . GLY A 1 192 ? 19.360 -2.373 -9.910 1.00 66.75 192 GLY A N 1
ATOM 1515 C CA . GLY A 1 192 ? 17.945 -2.451 -10.311 1.00 66.75 192 GLY A CA 1
ATOM 1516 C C . GLY A 1 192 ? 17.077 -1.337 -9.714 1.00 66.75 192 GLY A C 1
ATOM 1517 O O . GLY A 1 192 ? 17.383 -0.808 -8.647 1.00 66.75 192 GLY A O 1
ATOM 1518 N N . ILE A 1 193 ? 15.954 -1.026 -10.363 1.00 78.88 193 ILE A N 1
ATOM 1519 C CA . ILE A 1 193 ? 14.944 -0.085 -9.863 1.00 78.88 193 ILE A CA 1
ATOM 1520 C C . ILE A 1 193 ? 14.267 -0.677 -8.620 1.00 78.88 193 ILE A C 1
ATOM 1522 O O . ILE A 1 193 ? 13.751 -1.801 -8.661 1.00 78.88 193 ILE A O 1
ATOM 1526 N N . ARG A 1 194 ? 14.212 0.094 -7.529 1.00 79.94 194 ARG A N 1
ATOM 1527 C CA . ARG A 1 194 ? 13.404 -0.211 -6.339 1.00 79.94 194 ARG A CA 1
ATOM 1528 C C . ARG A 1 194 ? 12.410 0.899 -6.033 1.00 79.94 194 ARG A C 1
ATOM 1530 O O . ARG A 1 194 ? 12.657 2.072 -6.283 1.00 79.94 194 ARG A O 1
ATOM 1537 N N . LEU A 1 195 ? 11.262 0.483 -5.505 1.00 82.56 195 LEU A N 1
ATOM 1538 C CA . LEU A 1 195 ? 10.162 1.354 -5.104 1.00 82.56 195 LEU A CA 1
ATOM 1539 C C . LEU A 1 195 ? 9.827 1.062 -3.640 1.00 82.56 195 LEU A C 1
ATOM 1541 O O . LEU A 1 195 ? 8.944 0.251 -3.356 1.00 82.56 195 LEU A O 1
ATOM 1545 N N . GLN A 1 196 ? 10.559 1.676 -2.708 1.00 85.56 196 GLN A N 1
ATOM 1546 C CA . GLN A 1 196 ? 10.221 1.593 -1.289 1.00 85.56 196 GLN A CA 1
ATOM 1547 C C . GLN A 1 196 ? 9.302 2.740 -0.881 1.00 85.56 196 GLN A C 1
ATOM 1549 O O . GLN A 1 196 ? 9.494 3.891 -1.266 1.00 85.56 196 GLN A O 1
ATOM 1554 N N . LEU A 1 197 ? 8.302 2.428 -0.057 1.00 85.00 197 LEU A N 1
ATOM 1555 C CA . LEU A 1 197 ? 7.328 3.420 0.390 1.00 85.00 197 LEU A CA 1
ATOM 1556 C C . LEU A 1 197 ? 7.985 4.532 1.222 1.00 85.00 197 LEU A C 1
ATOM 1558 O O . LEU A 1 197 ? 7.652 5.695 1.042 1.00 85.00 197 LEU A O 1
ATOM 1562 N N . SER A 1 198 ? 8.939 4.184 2.091 1.00 81.81 198 SER A N 1
ATOM 1563 C CA . SER A 1 198 ? 9.689 5.121 2.939 1.00 81.81 198 SER A CA 1
ATOM 1564 C C . SER A 1 198 ? 10.481 6.145 2.126 1.00 81.81 198 SER A C 1
ATOM 1566 O O . SER A 1 198 ? 10.401 7.338 2.403 1.00 81.81 198 SER A O 1
ATOM 1568 N N . GLU A 1 199 ? 11.199 5.696 1.097 1.00 81.62 199 GLU A N 1
ATOM 1569 C CA . GLU A 1 199 ? 11.993 6.558 0.211 1.00 81.62 199 GLU A CA 1
ATOM 1570 C C . GLU A 1 199 ? 11.095 7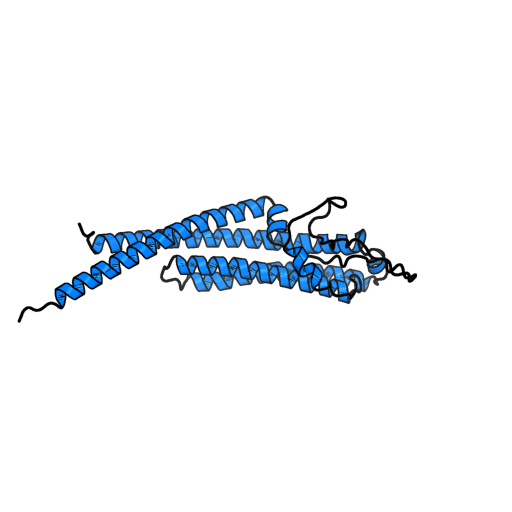.494 -0.608 1.00 81.62 199 GLU A C 1
ATOM 1572 O O . GLU A 1 199 ? 11.380 8.685 -0.752 1.00 81.62 199 GLU A O 1
ATOM 1577 N N . LEU A 1 200 ? 9.968 6.976 -1.109 1.00 85.38 200 LEU A N 1
ATOM 1578 C CA . LEU A 1 200 ? 8.983 7.760 -1.856 1.00 85.38 200 LEU A CA 1
ATOM 1579 C C . LEU A 1 200 ? 8.289 8.802 -0.960 1.00 85.38 200 LEU A C 1
ATOM 1581 O O . LEU A 1 200 ? 8.122 9.950 -1.369 1.00 85.38 200 LEU A O 1
ATOM 1585 N N . GLU A 1 201 ? 7.930 8.433 0.272 1.00 87.69 201 GLU A N 1
ATOM 1586 C CA . GLU A 1 201 ? 7.372 9.346 1.282 1.00 87.69 201 GLU A CA 1
ATOM 1587 C C . GLU A 1 201 ? 8.368 10.429 1.709 1.00 87.69 201 GLU A C 1
ATOM 1589 O O . GLU A 1 201 ? 7.956 11.554 1.987 1.00 87.69 201 GLU A O 1
ATOM 1594 N N . PHE A 1 202 ? 9.663 10.110 1.747 1.00 84.31 202 PHE A N 1
ATOM 1595 C CA . PHE A 1 202 ? 10.722 11.073 2.047 1.00 84.31 202 PHE A CA 1
ATOM 1596 C C . PHE A 1 202 ? 10.980 12.031 0.876 1.00 84.31 202 PHE A C 1
ATOM 1598 O O . PHE A 1 202 ? 11.168 13.230 1.077 1.00 84.31 202 PHE A O 1
ATOM 1605 N N . SER A 1 203 ? 10.933 11.516 -0.353 1.00 81.25 203 SER A N 1
ATOM 1606 C CA . SER A 1 203 ? 11.199 12.287 -1.574 1.00 81.25 203 SER A CA 1
ATOM 1607 C C . SER A 1 203 ? 10.100 13.301 -1.912 1.00 81.25 203 SER A C 1
ATOM 1609 O O . SER A 1 203 ? 10.352 14.260 -2.642 1.00 81.25 203 SER A O 1
ATOM 1611 N N . ASP A 1 204 ? 8.871 13.097 -1.422 1.00 86.50 204 ASP A N 1
ATOM 1612 C CA . ASP A 1 204 ? 7.750 14.011 -1.642 1.00 86.50 204 ASP A CA 1
ATOM 1613 C C . ASP A 1 204 ? 7.158 14.515 -0.310 1.00 86.50 204 ASP A C 1
ATOM 1615 O O . ASP A 1 204 ? 6.445 13.777 0.378 1.00 86.50 204 ASP A O 1
ATOM 1619 N N . PRO A 1 205 ? 7.365 15.799 0.047 1.00 86.12 205 PRO A N 1
ATOM 1620 C CA . PRO A 1 205 ? 6.942 16.321 1.346 1.00 86.12 205 PRO A CA 1
ATOM 1621 C C . PRO A 1 205 ? 5.420 16.298 1.535 1.00 86.12 205 PRO A C 1
ATOM 1623 O O . PRO A 1 205 ? 4.941 16.169 2.660 1.00 86.12 205 PRO A O 1
ATOM 1626 N N . GLY A 1 206 ? 4.633 16.394 0.458 1.00 88.56 206 GLY A N 1
ATOM 1627 C CA . GLY A 1 206 ? 3.177 16.325 0.574 1.00 88.56 206 GLY A CA 1
ATOM 1628 C C . GLY A 1 206 ? 2.673 14.905 0.835 1.00 88.56 206 GLY A C 1
ATOM 1629 O O . GLY A 1 206 ? 1.702 14.739 1.572 1.00 88.56 206 GLY A O 1
ATOM 1630 N N . LEU A 1 207 ? 3.354 13.884 0.308 1.00 90.25 207 LEU A N 1
ATOM 1631 C CA . LEU A 1 207 ? 3.054 12.484 0.600 1.00 90.25 207 LEU A CA 1
ATOM 1632 C C . LEU A 1 207 ? 3.377 12.148 2.064 1.00 90.25 207 LEU A C 1
ATOM 1634 O O . LEU A 1 207 ? 2.558 11.529 2.748 1.00 90.25 207 LEU A O 1
ATOM 1638 N N . GLY A 1 208 ? 4.511 12.640 2.575 1.00 89.00 208 GLY A N 1
ATOM 1639 C CA . GLY A 1 208 ? 4.879 12.513 3.988 1.00 89.00 208 GLY A CA 1
ATOM 1640 C C . GLY A 1 208 ? 3.865 13.165 4.940 1.00 89.00 208 GLY A C 1
ATOM 1641 O O . GLY A 1 208 ? 3.520 12.587 5.975 1.00 89.00 208 GLY A O 1
ATOM 1642 N N . VAL A 1 209 ? 3.319 14.334 4.581 1.00 90.06 209 VAL A N 1
ATOM 1643 C CA . VAL A 1 209 ? 2.260 15.003 5.361 1.00 90.06 209 VAL A CA 1
ATOM 1644 C C . VAL A 1 209 ? 0.985 14.159 5.426 1.00 90.06 209 VAL A C 1
ATOM 1646 O O . VAL A 1 209 ? 0.446 13.971 6.520 1.00 90.06 209 VAL A O 1
ATOM 1649 N N . GLU A 1 210 ?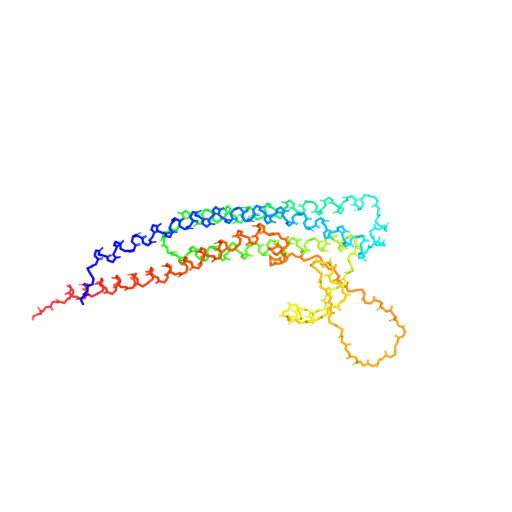 0.504 13.622 4.301 1.00 89.94 210 GLU A N 1
ATOM 1650 C CA . GLU A 1 210 ? -0.686 12.757 4.306 1.00 89.94 210 GLU A CA 1
ATOM 1651 C C . GLU A 1 210 ? -0.440 11.462 5.091 1.00 89.94 210 GLU A C 1
ATOM 1653 O O . GLU A 1 210 ? -1.271 11.076 5.919 1.00 89.94 210 GLU A O 1
ATOM 1658 N N . ARG A 1 211 ? 0.742 10.844 4.951 1.00 92.25 211 ARG A N 1
ATOM 1659 C CA . ARG A 1 211 ? 1.094 9.655 5.738 1.00 92.25 211 ARG A CA 1
ATOM 1660 C C . ARG A 1 211 ? 1.099 9.936 7.238 1.00 92.25 211 ARG A C 1
ATOM 1662 O O . ARG A 1 211 ? 0.608 9.117 8.016 1.00 92.25 211 ARG A O 1
ATOM 1669 N N . ASN A 1 212 ? 1.622 11.082 7.662 1.00 91.50 212 ASN A N 1
ATOM 1670 C CA . ASN A 1 212 ? 1.634 11.462 9.072 1.00 91.50 212 ASN A CA 1
ATOM 1671 C C . ASN A 1 212 ? 0.219 11.641 9.630 1.00 91.50 212 ASN A C 1
ATOM 1673 O O . ASN A 1 212 ? -0.063 11.143 10.722 1.00 91.50 212 ASN A O 1
ATOM 1677 N N . LYS A 1 213 ? -0.693 12.263 8.871 1.00 92.44 213 LYS A N 1
ATOM 1678 C CA . LYS A 1 213 ? -2.113 12.362 9.254 1.00 92.44 213 LYS A CA 1
ATOM 1679 C C . LYS A 1 213 ? -2.748 10.979 9.402 1.00 92.44 213 LYS A C 1
ATOM 1681 O O . LYS A 1 213 ? -3.373 10.707 10.425 1.00 92.44 213 LYS A O 1
ATOM 1686 N N . ILE A 1 214 ? -2.517 10.077 8.444 1.00 92.94 214 ILE A N 1
ATOM 1687 C CA . ILE A 1 214 ? -2.991 8.686 8.514 1.00 92.94 214 ILE A CA 1
ATOM 1688 C C . ILE A 1 214 ? -2.464 8.000 9.784 1.00 92.94 214 ILE A C 1
ATOM 1690 O O . ILE A 1 214 ? -3.242 7.428 10.548 1.00 92.94 214 ILE A O 1
ATOM 1694 N N . ARG A 1 215 ? -1.159 8.099 10.076 1.00 92.25 215 ARG A N 1
ATOM 1695 C CA . ARG A 1 215 ? -0.550 7.502 11.282 1.00 92.25 215 ARG A CA 1
ATOM 1696 C C . ARG A 1 215 ? -1.157 8.058 12.575 1.00 92.25 215 ARG A C 1
ATOM 1698 O O . ARG A 1 215 ? -1.420 7.282 13.497 1.00 92.25 215 ARG A O 1
ATOM 1705 N N . GLN A 1 216 ? -1.419 9.365 12.642 1.00 93.75 216 GLN A N 1
ATOM 1706 C CA . GLN A 1 216 ? -2.085 9.992 13.789 1.00 93.75 216 GLN A CA 1
ATOM 1707 C C . GLN A 1 216 ? -3.498 9.434 13.984 1.00 93.75 216 GLN A C 1
ATOM 1709 O O . GLN A 1 216 ? -3.827 8.967 15.074 1.00 93.75 216 GLN A O 1
ATOM 1714 N N . MET A 1 217 ? -4.299 9.378 12.923 1.00 92.25 217 MET A N 1
ATOM 1715 C CA . MET A 1 217 ? -5.662 8.844 12.979 1.00 92.25 217 MET A CA 1
ATOM 1716 C C . MET A 1 217 ? -5.696 7.354 13.338 1.00 92.25 217 MET A C 1
ATOM 1718 O O . MET A 1 217 ? -6.518 6.933 14.151 1.00 92.25 217 MET A O 1
ATOM 1722 N N . LEU A 1 218 ? -4.756 6.556 12.820 1.00 91.38 218 LEU A N 1
ATOM 1723 C CA . LEU A 1 218 ? -4.595 5.150 13.202 1.00 91.38 218 LEU A CA 1
ATOM 1724 C C . LEU A 1 218 ? -4.240 4.994 14.685 1.00 91.38 218 LEU A C 1
ATOM 1726 O O . LEU A 1 218 ? -4.684 4.041 15.327 1.00 91.38 218 LEU A O 1
ATOM 1730 N N . SER A 1 219 ? -3.460 5.916 15.254 1.00 92.12 219 SER A N 1
ATOM 1731 C CA . SER A 1 219 ? -3.162 5.908 16.689 1.00 92.12 219 SER A CA 1
ATOM 1732 C C . SER A 1 219 ? -4.416 6.183 17.531 1.00 92.12 219 SER A C 1
ATOM 1734 O O . SER A 1 219 ? -4.677 5.450 18.489 1.00 92.12 219 SER A O 1
ATOM 1736 N N . SER A 1 220 ? -5.252 7.143 17.121 1.00 91.00 220 SER A N 1
ATOM 1737 C CA . SER A 1 220 ? -6.540 7.433 17.763 1.00 91.00 220 SER A CA 1
ATOM 1738 C C . SER A 1 220 ? -7.516 6.263 17.633 1.00 91.00 220 SER A C 1
ATOM 1740 O O . SER A 1 220 ? -8.166 5.884 18.606 1.00 91.00 220 SER A O 1
ATOM 1742 N N . LEU A 1 221 ? -7.568 5.620 16.465 1.00 90.19 221 LEU A N 1
ATOM 1743 C CA . LEU A 1 221 ? -8.389 4.433 16.243 1.00 90.19 221 LEU A CA 1
ATOM 1744 C C . LEU A 1 221 ? -7.945 3.253 17.123 1.00 90.19 221 LEU A C 1
ATOM 1746 O O . LEU A 1 221 ? -8.787 2.554 17.683 1.00 90.19 221 LEU A O 1
ATOM 1750 N N . LYS A 1 222 ? -6.634 3.051 17.318 1.00 90.19 222 LYS A N 1
ATOM 1751 C CA . LYS A 1 222 ? -6.113 2.043 18.262 1.00 90.19 222 LYS A CA 1
ATOM 1752 C C . LYS A 1 222 ? -6.554 2.321 19.698 1.00 90.19 222 LYS A C 1
ATOM 1754 O O . LYS A 1 222 ? -6.875 1.381 20.421 1.00 90.19 222 LYS A O 1
ATOM 1759 N N . GLN A 1 223 ? -6.574 3.585 20.119 1.00 91.31 223 GLN A N 1
ATOM 1760 C CA . GLN A 1 223 ? -7.056 3.966 21.451 1.00 91.31 223 GLN A CA 1
ATOM 1761 C C . GLN A 1 223 ? -8.558 3.701 21.601 1.00 91.31 223 GLN A C 1
ATOM 1763 O O . GLN A 1 223 ? -8.964 3.056 22.568 1.00 91.31 223 GLN A O 1
ATOM 1768 N N . LEU A 1 224 ? -9.365 4.111 20.619 1.00 89.19 224 LEU A N 1
ATOM 1769 C CA . LEU A 1 224 ? -10.804 3.831 20.598 1.00 89.19 224 LEU A CA 1
ATOM 1770 C C . LEU A 1 224 ? -11.095 2.332 20.573 1.00 89.19 224 LEU A C 1
ATOM 1772 O O . LEU A 1 224 ? -12.012 1.882 21.249 1.00 89.19 224 LEU A O 1
ATOM 1776 N N . SER A 1 225 ? -10.278 1.542 19.872 1.00 87.50 225 SER A N 1
ATOM 1777 C CA . SER A 1 225 ? -10.415 0.086 19.860 1.00 87.50 225 SER A CA 1
ATOM 1778 C C . SER A 1 225 ? -10.263 -0.535 21.238 1.00 87.50 225 SER A C 1
ATOM 1780 O O . SER A 1 225 ? -11.014 -1.447 21.573 1.00 87.50 225 SER A O 1
ATOM 1782 N N . LYS A 1 226 ? -9.313 -0.045 22.039 1.00 89.50 226 LYS A N 1
ATOM 1783 C CA . LYS A 1 226 ? -9.126 -0.522 23.413 1.00 89.50 226 LYS A CA 1
ATOM 1784 C C . LYS A 1 226 ? -10.314 -0.142 24.297 1.00 89.50 226 LYS A C 1
ATOM 1786 O O . LYS A 1 226 ? -10.793 -0.982 25.048 1.00 89.50 226 LYS A O 1
ATOM 1791 N N . GLN A 1 227 ? -10.802 1.094 24.176 1.00 90.56 227 GLN A N 1
ATOM 1792 C CA . GLN A 1 227 ? -11.970 1.570 24.928 1.00 90.56 227 GLN A CA 1
ATOM 1793 C C . GLN A 1 227 ? -13.224 0.765 24.579 1.00 90.56 227 GLN A C 1
ATOM 1795 O O . GLN A 1 227 ? -13.926 0.306 25.472 1.00 90.56 227 GLN A O 1
ATOM 1800 N N . TYR A 1 228 ? -13.465 0.536 23.288 1.00 89.62 228 TYR A N 1
ATOM 1801 C CA . TYR A 1 228 ? -14.603 -0.245 22.815 1.00 89.62 228 TYR A CA 1
ATOM 1802 C C . TYR A 1 228 ? -14.584 -1.670 23.380 1.00 89.62 228 TYR A C 1
ATOM 1804 O O . TYR A 1 228 ? -15.556 -2.092 23.994 1.00 89.62 228 TYR A O 1
ATOM 1812 N N . GLN A 1 229 ? -13.451 -2.374 23.270 1.00 88.50 229 GLN A N 1
ATOM 1813 C CA . GLN A 1 229 ? -13.298 -3.730 23.818 1.00 88.50 229 GLN A CA 1
ATOM 1814 C C . GLN A 1 229 ? -13.491 -3.783 25.337 1.00 88.50 229 GLN A C 1
ATOM 1816 O O . GLN A 1 229 ? -14.022 -4.760 25.864 1.00 88.50 229 GLN A O 1
ATOM 1821 N N . GLN A 1 230 ? -13.055 -2.745 26.054 1.00 90.62 230 GLN A N 1
ATOM 1822 C CA . GLN A 1 230 ? -13.271 -2.655 27.492 1.00 90.62 230 GLN A CA 1
ATOM 1823 C C . GLN A 1 230 ? -14.765 -2.536 27.818 1.00 90.62 230 GLN A C 1
ATOM 1825 O O . GLN A 1 230 ? -15.265 -3.308 28.631 1.00 90.62 230 GLN A O 1
ATOM 1830 N N . HIS A 1 231 ? -15.481 -1.624 27.160 1.00 88.94 231 HIS A N 1
ATOM 1831 C CA . HIS A 1 231 ? -16.916 -1.438 27.379 1.00 88.94 231 HIS A CA 1
ATOM 1832 C C . HIS A 1 231 ? -17.749 -2.647 26.934 1.00 88.94 231 HIS A C 1
ATOM 1834 O O . HIS A 1 231 ? -18.708 -3.008 27.608 1.00 88.94 231 HIS A O 1
ATOM 1840 N N . GLU A 1 232 ? -17.360 -3.317 25.851 1.00 88.31 232 GLU A N 1
ATOM 1841 C CA . GLU A 1 232 ? -17.989 -4.558 25.389 1.00 88.31 232 GLU A CA 1
ATOM 1842 C C . GLU A 1 232 ? -17.840 -5.674 26.434 1.00 88.31 232 GLU A C 1
ATOM 1844 O O . GLU A 1 232 ? -18.798 -6.378 26.755 1.00 88.31 232 GLU A O 1
ATOM 1849 N N . ARG A 1 233 ? -16.658 -5.783 27.054 1.00 89.88 233 ARG A N 1
ATOM 1850 C CA . ARG A 1 233 ? -16.421 -6.725 28.153 1.00 89.88 233 ARG A CA 1
ATOM 1851 C C . ARG A 1 233 ? -17.205 -6.357 29.413 1.00 89.88 233 ARG A C 1
ATOM 1853 O O . ARG A 1 233 ? -17.743 -7.251 30.061 1.00 89.88 233 ARG A O 1
ATOM 1860 N N . GLU A 1 234 ? -17.275 -5.074 29.766 1.00 91.25 234 GLU A N 1
ATOM 1861 C CA . GLU A 1 234 ? -18.091 -4.585 30.889 1.00 91.25 234 GLU A CA 1
ATOM 1862 C C . GLU A 1 234 ? -19.579 -4.907 30.676 1.00 91.25 234 GLU A C 1
ATOM 1864 O O . GLU A 1 234 ? -20.237 -5.386 31.602 1.00 91.25 234 GLU A O 1
ATOM 1869 N N . LEU A 1 235 ? -20.090 -4.721 29.453 1.00 89.75 235 LEU A N 1
ATOM 1870 C CA . LEU A 1 235 ? -21.461 -5.069 29.082 1.00 89.75 235 LEU A CA 1
ATOM 1871 C C . LEU A 1 235 ? -21.714 -6.573 29.224 1.00 89.75 235 LEU A C 1
ATOM 1873 O O . LEU A 1 235 ? -22.691 -6.967 29.857 1.00 89.75 235 LEU A O 1
ATOM 1877 N N . ALA A 1 236 ? -20.818 -7.405 28.687 1.00 89.62 236 ALA A N 1
ATOM 1878 C CA . ALA A 1 236 ? -20.936 -8.859 28.758 1.00 89.62 236 ALA A CA 1
ATOM 1879 C C . ALA A 1 236 ? -20.943 -9.368 30.209 1.00 89.62 236 ALA A C 1
ATOM 1881 O O . ALA A 1 236 ? -21.740 -10.239 30.552 1.00 89.62 236 ALA A O 1
ATOM 1882 N N . ILE A 1 237 ? -20.099 -8.799 31.079 1.00 91.38 237 ILE A N 1
ATOM 1883 C CA . ILE A 1 237 ? -20.090 -9.126 32.512 1.00 91.38 237 ILE A CA 1
ATOM 1884 C C . ILE A 1 237 ? -21.418 -8.715 33.156 1.00 91.38 237 ILE A C 1
ATOM 1886 O O . ILE A 1 237 ? -22.042 -9.534 33.825 1.00 91.38 237 ILE A O 1
ATOM 1890 N N . ALA A 1 238 ? -21.891 -7.486 32.925 1.00 89.56 238 ALA A N 1
ATOM 1891 C CA . ALA A 1 238 ? -23.149 -7.006 33.496 1.00 89.56 238 ALA A CA 1
ATOM 1892 C C . ALA A 1 238 ? -24.355 -7.854 33.049 1.00 89.56 238 ALA A C 1
ATOM 1894 O O . ALA A 1 238 ? -25.205 -8.202 33.870 1.00 89.56 238 ALA A O 1
ATOM 1895 N N . GLN A 1 239 ? -24.411 -8.231 31.769 1.00 89.38 239 GLN A N 1
ATOM 1896 C CA . GLN A 1 239 ? -25.436 -9.124 31.224 1.00 89.38 239 GLN A CA 1
ATOM 1897 C C . GLN A 1 239 ? -25.352 -10.526 31.834 1.00 89.38 239 GLN A C 1
ATOM 1899 O O . GLN A 1 239 ? -26.378 -11.073 32.234 1.00 89.38 239 GLN A O 1
ATOM 1904 N N . ALA A 1 240 ? -24.147 -11.090 31.960 1.00 91.00 240 ALA A N 1
ATOM 1905 C CA . ALA A 1 240 ? -23.943 -12.399 32.572 1.00 91.00 240 ALA A CA 1
ATOM 1906 C C . ALA A 1 240 ? -24.359 -12.411 34.048 1.00 91.00 240 ALA A C 1
ATOM 1908 O O . ALA A 1 240 ? -25.031 -13.341 34.485 1.00 91.00 240 ALA A O 1
ATOM 1909 N N . GLU A 1 241 ? -24.027 -11.370 34.816 1.00 90.94 241 GLU A N 1
ATOM 1910 C CA . GLU A 1 241 ? -24.458 -11.277 36.209 1.00 90.94 241 GLU A CA 1
ATOM 1911 C C . GLU A 1 241 ? -25.981 -11.124 36.345 1.00 90.94 241 GLU A C 1
ATOM 1913 O O . GLU A 1 241 ? -26.572 -11.672 37.275 1.00 90.94 241 GLU A O 1
ATOM 1918 N N . LEU A 1 242 ? -26.631 -10.370 35.449 1.00 88.31 242 LEU A N 1
ATOM 1919 C CA . LEU A 1 242 ? -28.093 -10.258 35.422 1.00 88.31 242 LEU A CA 1
ATOM 1920 C C . LEU A 1 242 ? -28.746 -11.596 35.073 1.00 88.31 242 LEU A C 1
ATOM 1922 O O . LEU A 1 242 ? -29.678 -12.004 35.760 1.00 88.31 242 LEU A O 1
ATOM 1926 N N . ALA A 1 243 ? -28.236 -12.290 34.054 1.00 90.44 243 ALA A N 1
ATOM 1927 C CA . ALA A 1 243 ? -28.714 -13.611 33.663 1.00 90.44 243 ALA A CA 1
ATOM 1928 C C . ALA A 1 243 ? -28.530 -14.630 34.795 1.00 90.44 243 ALA A C 1
ATOM 1930 O O . ALA A 1 243 ? -29.458 -15.371 35.105 1.00 90.44 243 ALA A O 1
ATOM 1931 N N . TRP A 1 244 ? -27.376 -14.605 35.469 1.00 91.12 244 TRP A N 1
ATOM 1932 C CA . TRP A 1 244 ? -27.104 -15.443 36.634 1.00 91.12 244 TRP A CA 1
ATOM 1933 C C . TRP A 1 244 ? -28.118 -15.195 37.755 1.00 91.12 244 TRP A C 1
ATOM 1935 O O . TRP A 1 244 ? -28.758 -16.136 38.222 1.00 91.12 244 TRP A O 1
ATOM 1945 N N . ARG A 1 245 ? -28.328 -13.927 38.141 1.00 88.62 245 ARG A N 1
ATOM 1946 C CA . ARG A 1 245 ? -29.318 -13.543 39.164 1.00 88.62 245 ARG A CA 1
ATOM 1947 C C . ARG A 1 245 ? -30.743 -13.942 38.771 1.00 88.62 245 ARG A C 1
ATOM 1949 O O . ARG A 1 245 ? -31.494 -14.372 39.631 1.00 88.62 245 ARG A O 1
ATOM 1956 N N . ALA A 1 246 ? -31.104 -13.821 37.494 1.00 87.88 246 ALA A N 1
ATOM 1957 C CA . ALA A 1 246 ? -32.424 -14.202 36.989 1.00 87.88 246 ALA A CA 1
ATOM 1958 C C . ALA A 1 246 ? -32.636 -15.726 36.931 1.00 87.88 246 ALA A C 1
ATOM 1960 O O . ALA A 1 246 ? -33.769 -16.189 37.012 1.00 87.88 246 ALA A O 1
ATOM 1961 N N . SER A 1 247 ? -31.561 -16.503 36.786 1.00 88.94 247 SER A N 1
ATOM 1962 C CA . SER A 1 247 ? -31.602 -17.971 36.798 1.00 88.94 247 SER A CA 1
ATOM 1963 C C . SER A 1 247 ? -31.558 -18.588 38.200 1.00 88.94 247 SER A C 1
ATOM 1965 O O . SER A 1 247 ? -31.682 -19.804 38.331 1.00 88.94 247 SER A O 1
ATOM 1967 N N . TRP A 1 248 ? -31.364 -17.771 39.239 1.00 80.62 248 TRP A N 1
ATOM 1968 C CA . TRP A 1 248 ? -31.297 -18.223 40.623 1.00 80.62 248 TRP A CA 1
ATOM 1969 C C . TRP A 1 248 ? -32.703 -18.290 41.229 1.00 80.62 248 TRP A C 1
ATOM 1971 O O . TRP A 1 248 ? -33.267 -17.269 41.621 1.00 80.62 248 TRP A O 1
ATOM 1981 N N . TYR A 1 249 ? -33.261 -19.497 41.299 1.00 73.88 249 TYR A N 1
ATOM 1982 C CA . TYR A 1 249 ? -34.505 -19.788 42.012 1.00 73.88 249 TYR A CA 1
ATOM 1983 C C . TYR A 1 249 ? -34.157 -20.424 43.369 1.00 73.88 249 TYR A C 1
ATOM 1985 O O . TYR A 1 249 ? -33.322 -21.325 43.420 1.00 73.88 249 TYR A O 1
ATOM 1993 N N . GLU A 1 250 ? -34.745 -19.935 44.464 1.00 62.72 250 GLU A N 1
ATOM 1994 C CA . GLU A 1 250 ? -34.710 -20.619 45.766 1.00 62.72 250 GLU A CA 1
ATOM 1995 C C . GLU A 1 250 ? -35.850 -21.652 45.790 1.00 62.72 250 GLU A C 1
ATOM 1997 O O . GLU A 1 250 ? -37.006 -21.267 45.607 1.00 62.72 250 GLU A O 1
ATOM 2002 N N . ASP A 1 251 ? -35.515 -22.938 45.958 1.00 53.25 251 ASP A N 1
ATOM 2003 C CA . ASP A 1 251 ? -36.476 -24.025 46.231 1.00 53.25 251 ASP A CA 1
ATOM 2004 C C . ASP A 1 251 ? -36.969 -23.992 47.690 1.00 53.25 251 ASP A C 1
ATOM 2006 O O . ASP A 1 251 ? -36.132 -23.760 48.599 1.00 53.25 251 ASP A O 1
#

Foldseek 3Di:
DADDLVVLVVVLVVLLVVLLVLLVVLLVLLVVLLLVLLQLLLVQLLVLVVCLCVPQQVVLNVPDDPVLNVVLNVVSNVLSVVLSVQLVVLSVVLVVVSVPDPGQLVSSLVSVVSSVVSNVVSQVVSQVVNQVSCVVSVSFDPDDDPPVVVVVVPDDDDDDDPPPDPAWDDGDDDDDDDDDDPDPPVPSDRTGGHDDPVSSLVVDVVSVVSVVVSVVSSVVSVVSNVVSVVSVVSSVVVVVVVVVVVPDDDD

Secondary structure (DSSP, 8-state):
-PPPHHHHHHHHHHHHHHHHHHHHHHHHHHHHHHHHHHHHHHHHHHHHHHHIIIII-HHHHHHS-HHHHHHHHHHHHHHHHHHHHHHHHHHHHHHHHHHT--S-HHHHHHHHHHHHHHHHHHHHHHHHHHHHHHHHTT-S-S----TTHHHHTT------SSTT-TT-PPPP------------------------HHHHHHH-HHHHHHHHHHHHHHHHHHHHHHHHHHHHHHHHHHHHHHHHHHH----